Protein AF-A0A2D4KI03-F1 (afdb_monomer_lite)

Sequence (207 aa):
DSWLSSKLWCTSSMKRQLSQLTLLLRVLDPPLCDFLDSKESGSLCFCFRWILIWFKREFPFSEILQLWEVLWTKLPCPNFHLLVACGILDAERQTLMNSGFGFNEILKHINELTMKMSVEDILCRAEAIYRQLVSTPDLPRNVQELLGLSESKSPTSSTDTASSPQPLSPSQVQEMDLTDSVSPSQPDSSIEILPAEDASTSQSLSP

Structure (mmCIF, N/CA/C/O backbone):
data_AF-A0A2D4KI03-F1
#
_entry.id   AF-A0A2D4KI03-F1
#
loop_
_atom_site.group_PDB
_atom_site.id
_atom_site.type_symbol
_atom_site.label_atom_id
_atom_site.label_alt_id
_atom_site.label_comp_id
_atom_site.label_asym_id
_atom_site.label_entity_id
_atom_site.label_seq_id
_atom_site.pdbx_PDB_ins_code
_atom_site.Cartn_x
_atom_site.Cartn_y
_atom_site.Cartn_z
_atom_site.occupancy
_atom_site.B_iso_or_equiv
_atom_site.auth_seq_id
_atom_site.auth_comp_id
_atom_site.auth_asym_id
_atom_site.auth_atom_id
_atom_site.pdbx_PDB_model_num
ATOM 1 N N . ASP A 1 1 ? 28.229 5.958 21.936 1.00 56.94 1 ASP A N 1
ATOM 2 C CA . ASP A 1 1 ? 27.848 6.629 20.674 1.00 56.94 1 ASP A CA 1
ATOM 3 C C . ASP A 1 1 ? 26.342 6.704 20.471 1.00 56.94 1 ASP A C 1
ATOM 5 O O . ASP A 1 1 ? 25.726 5.788 19.933 1.00 56.94 1 ASP A O 1
ATOM 9 N N . SER A 1 2 ? 25.740 7.818 20.893 1.00 59.31 2 SER A N 1
ATOM 10 C CA . SER A 1 2 ? 24.311 8.114 20.696 1.00 59.31 2 SER A CA 1
ATOM 11 C C . SER A 1 2 ? 23.903 8.103 19.219 1.00 59.31 2 SER A C 1
ATOM 13 O O . SER A 1 2 ? 22.796 7.692 18.894 1.00 59.31 2 SER A O 1
ATOM 15 N N . TRP A 1 3 ? 24.813 8.469 18.312 1.00 52.91 3 TRP A N 1
ATOM 16 C CA . TRP A 1 3 ? 24.583 8.439 16.867 1.00 52.91 3 TRP A CA 1
ATOM 17 C C . TRP A 1 3 ? 24.432 7.019 16.311 1.00 52.91 3 TRP A C 1
ATOM 19 O O . TRP A 1 3 ? 23.541 6.767 15.499 1.00 52.91 3 TRP A O 1
ATOM 29 N N . LEU A 1 4 ? 25.250 6.072 16.787 1.00 57.25 4 LEU A N 1
ATOM 30 C CA . LEU A 1 4 ? 25.101 4.662 16.430 1.00 57.25 4 LEU A CA 1
ATOM 31 C C . LEU A 1 4 ? 23.796 4.109 17.000 1.00 57.25 4 LEU A C 1
ATOM 33 O O . LEU A 1 4 ? 23.068 3.482 16.245 1.00 57.25 4 LEU A O 1
ATOM 37 N N . SER A 1 5 ? 23.432 4.428 18.248 1.00 61.09 5 SER A N 1
ATOM 38 C CA . SER A 1 5 ? 22.123 4.049 18.810 1.00 61.09 5 SER A CA 1
ATOM 39 C C . SER A 1 5 ? 20.947 4.620 18.018 1.00 61.09 5 SER A C 1
ATOM 41 O O . SER A 1 5 ? 20.034 3.869 17.695 1.00 61.09 5 SER A O 1
ATOM 43 N N . SER A 1 6 ? 20.966 5.900 17.637 1.00 59.88 6 SER A N 1
ATOM 44 C CA . SER A 1 6 ? 19.889 6.520 16.849 1.00 59.88 6 SER A CA 1
ATOM 45 C C . SER A 1 6 ? 19.795 5.947 15.431 1.00 59.88 6 SER A C 1
ATOM 47 O O . SER A 1 6 ? 18.700 5.720 14.919 1.00 59.88 6 SER A O 1
ATOM 49 N N . LYS A 1 7 ? 20.931 5.640 14.793 1.00 51.97 7 LYS A N 1
ATOM 50 C CA . LYS A 1 7 ? 20.966 5.007 13.466 1.00 51.97 7 LYS A CA 1
ATOM 51 C C . LYS A 1 7 ? 20.526 3.540 13.523 1.00 51.97 7 LYS A C 1
ATOM 53 O O . LYS A 1 7 ? 19.766 3.095 12.660 1.00 51.97 7 LYS A O 1
ATOM 58 N N . LEU A 1 8 ? 20.932 2.806 14.560 1.00 58.81 8 LEU A N 1
ATOM 59 C CA . LEU A 1 8 ? 20.472 1.442 14.832 1.00 58.81 8 LEU A CA 1
ATOM 60 C C . LEU A 1 8 ? 18.972 1.428 15.159 1.00 58.81 8 LEU A C 1
ATOM 62 O O . LEU A 1 8 ? 18.270 0.538 14.688 1.00 58.81 8 LEU A O 1
ATOM 66 N N . TRP A 1 9 ? 18.476 2.446 15.870 1.00 53.22 9 TRP A N 1
ATOM 67 C CA . TRP A 1 9 ? 17.067 2.628 16.224 1.00 53.22 9 TRP A CA 1
ATOM 68 C C . TRP A 1 9 ? 16.178 2.953 15.018 1.00 53.22 9 TRP A C 1
ATOM 70 O O . TRP A 1 9 ? 15.109 2.367 14.859 1.00 53.22 9 TRP A O 1
ATOM 80 N N . CYS A 1 10 ? 16.607 3.838 14.113 1.00 58.69 10 CYS A N 1
ATOM 81 C CA . CYS A 1 10 ? 15.873 4.082 12.866 1.00 58.69 10 CYS A CA 1
ATOM 82 C C . CYS A 1 10 ? 15.843 2.828 11.982 1.00 58.69 10 CYS A C 1
ATOM 84 O O . CYS A 1 10 ? 14.809 2.490 11.403 1.00 58.69 10 CYS A O 1
ATOM 86 N N . THR A 1 11 ? 16.959 2.098 11.922 1.00 63.06 11 THR A N 1
ATOM 87 C CA . THR A 1 11 ? 17.049 0.858 11.143 1.00 63.06 11 THR A CA 1
ATOM 88 C C . THR A 1 11 ? 16.183 -0.248 11.753 1.00 63.06 11 THR A C 1
ATOM 90 O O . THR A 1 11 ? 15.518 -0.975 11.017 1.00 63.06 11 THR A O 1
ATOM 93 N N . SER A 1 12 ? 16.137 -0.370 13.083 1.00 70.81 12 SER A N 1
ATOM 94 C CA . SER A 1 12 ? 15.276 -1.337 13.773 1.00 70.81 12 SER A CA 1
ATOM 95 C C . SER A 1 12 ? 13.796 -0.972 13.650 1.00 70.81 12 SER A C 1
ATOM 97 O O . SER A 1 12 ? 12.973 -1.852 13.408 1.00 70.81 12 SER A O 1
ATOM 99 N N . SER A 1 13 ? 13.464 0.319 13.713 1.00 80.06 13 SER A N 1
ATOM 100 C CA . SER A 1 13 ? 12.097 0.819 13.541 1.00 80.06 13 SER A CA 1
ATOM 101 C C . SER A 1 13 ? 11.568 0.558 12.131 1.00 80.06 13 SER A C 1
ATOM 103 O O . SER A 1 13 ? 10.438 0.103 11.974 1.00 80.06 13 SER A O 1
ATOM 105 N N . MET A 1 14 ? 12.385 0.781 11.098 1.00 88.56 14 MET A N 1
ATOM 106 C CA . MET A 1 14 ? 11.981 0.514 9.716 1.00 88.56 14 MET A CA 1
ATOM 107 C C . MET A 1 14 ? 11.849 -0.984 9.431 1.00 88.56 14 MET A C 1
ATOM 109 O O . MET A 1 14 ? 10.856 -1.419 8.851 1.00 88.56 14 MET A O 1
ATOM 113 N N . LYS A 1 15 ? 12.808 -1.791 9.903 1.00 88.81 15 LYS A N 1
ATOM 114 C CA . LYS A 1 15 ? 12.713 -3.256 9.824 1.00 88.81 15 LYS A CA 1
ATOM 115 C C . LYS A 1 15 ? 11.440 -3.766 10.493 1.00 88.81 15 LYS A C 1
ATOM 117 O O . LYS A 1 15 ? 10.760 -4.602 9.915 1.00 88.81 15 LYS A O 1
ATOM 122 N N . ARG A 1 16 ? 11.077 -3.216 11.658 1.00 92.94 16 ARG A N 1
ATOM 123 C CA . ARG A 1 16 ? 9.829 -3.555 12.350 1.00 92.94 16 ARG A CA 1
ATOM 124 C C . ARG A 1 16 ? 8.599 -3.262 11.493 1.00 92.94 16 ARG A C 1
ATOM 126 O O . ARG A 1 16 ? 7.724 -4.116 11.422 1.00 92.94 16 ARG A O 1
ATOM 133 N N . GLN A 1 17 ? 8.539 -2.110 10.826 1.00 95.25 17 GLN A N 1
ATOM 134 C CA . GLN A 1 17 ? 7.410 -1.785 9.948 1.00 95.25 17 GLN A CA 1
ATOM 135 C C . GLN A 1 17 ? 7.316 -2.717 8.736 1.00 95.25 17 GLN A C 1
ATOM 137 O O . GLN A 1 17 ? 6.220 -3.145 8.391 1.00 95.25 17 GLN A O 1
ATOM 142 N N . LEU A 1 18 ? 8.447 -3.102 8.136 1.00 95.94 18 LEU A N 1
ATOM 143 C CA . LEU A 1 18 ? 8.453 -4.107 7.069 1.00 95.94 18 LEU A CA 1
ATOM 144 C C . LEU A 1 18 ? 8.009 -5.482 7.581 1.00 95.94 18 LEU A C 1
ATOM 146 O O . LEU A 1 18 ? 7.196 -6.130 6.937 1.00 95.94 18 LEU A O 1
ATOM 150 N N . SER A 1 19 ? 8.442 -5.897 8.775 1.00 95.56 19 SER A N 1
ATOM 151 C CA . SER A 1 19 ? 7.948 -7.134 9.395 1.00 95.56 19 SER A CA 1
ATOM 152 C C . SER A 1 19 ? 6.441 -7.088 9.677 1.00 95.56 19 SER A C 1
ATOM 154 O O . SER A 1 19 ? 5.757 -8.091 9.497 1.00 95.56 19 SER A O 1
ATOM 156 N N . GLN A 1 20 ? 5.908 -5.934 10.091 1.00 96.69 20 GLN A N 1
ATOM 157 C CA . GLN A 1 20 ? 4.466 -5.729 10.271 1.00 96.69 20 GLN A CA 1
ATOM 158 C C . GLN A 1 20 ? 3.714 -5.776 8.934 1.00 96.69 20 GLN A C 1
ATOM 160 O O . GLN A 1 20 ? 2.629 -6.350 8.873 1.00 96.69 20 GLN A O 1
ATOM 165 N N . LEU A 1 21 ? 4.298 -5.236 7.861 1.00 97.62 21 LEU A N 1
ATOM 166 C CA . LEU A 1 21 ? 3.752 -5.343 6.509 1.00 97.62 21 LEU A CA 1
ATOM 167 C C . LEU A 1 21 ? 3.729 -6.800 6.023 1.00 97.62 21 LEU A C 1
ATOM 169 O O . LEU A 1 21 ? 2.698 -7.257 5.540 1.00 97.62 21 LEU A O 1
ATOM 173 N N . THR A 1 22 ? 4.818 -7.555 6.209 1.00 96.94 22 THR A N 1
ATOM 174 C CA . THR A 1 22 ? 4.867 -8.991 5.886 1.00 96.94 22 THR A CA 1
ATOM 175 C C . THR A 1 22 ? 3.825 -9.775 6.684 1.00 96.94 22 THR A C 1
ATOM 177 O O . THR A 1 22 ? 3.157 -10.646 6.134 1.00 96.94 22 THR A O 1
ATOM 180 N N . LEU A 1 23 ? 3.646 -9.457 7.971 1.00 96.56 23 LEU A N 1
ATOM 181 C CA . LEU A 1 23 ? 2.618 -10.072 8.811 1.00 96.56 23 LEU A CA 1
ATOM 182 C C . LEU A 1 23 ? 1.206 -9.805 8.270 1.00 96.56 23 LEU A C 1
ATOM 184 O O . LEU A 1 23 ? 0.413 -10.739 8.173 1.00 96.56 23 LEU A O 1
ATOM 188 N N . LEU A 1 24 ? 0.896 -8.555 7.913 1.00 97.25 24 LEU A N 1
ATOM 189 C CA . LEU A 1 24 ? -0.386 -8.202 7.300 1.00 97.25 24 LEU A CA 1
ATOM 190 C C . LEU A 1 24 ? -0.596 -8.966 5.994 1.00 97.25 24 LEU A C 1
ATOM 192 O O . LEU A 1 24 ? -1.641 -9.584 5.815 1.00 97.25 24 LEU A O 1
ATOM 196 N N . LEU A 1 25 ? 0.406 -8.976 5.113 1.00 97.25 25 LEU A N 1
ATOM 197 C CA . LEU A 1 25 ? 0.323 -9.652 3.823 1.00 97.25 25 LEU A CA 1
ATOM 198 C C . LEU A 1 25 ? 0.090 -11.158 3.977 1.00 97.25 25 LEU A C 1
ATOM 200 O O . LEU A 1 25 ? -0.732 -11.715 3.260 1.00 97.25 25 LEU A O 1
ATOM 204 N N . ARG A 1 26 ? 0.745 -11.807 4.949 1.00 96.69 26 ARG A N 1
ATOM 205 C CA . ARG A 1 26 ? 0.546 -13.237 5.235 1.00 96.69 26 ARG A CA 1
ATOM 206 C C . ARG A 1 26 ? -0.896 -13.559 5.617 1.00 96.69 26 ARG A C 1
ATOM 208 O O . ARG A 1 26 ? -1.374 -14.632 5.277 1.00 96.69 26 ARG A O 1
ATOM 215 N N . VAL A 1 27 ? -1.569 -12.665 6.343 1.00 95.75 27 VAL A N 1
ATOM 216 C CA . VAL A 1 27 ? -2.975 -12.851 6.736 1.00 95.75 27 VAL A CA 1
ATOM 217 C C . VAL A 1 27 ? -3.926 -12.514 5.587 1.00 95.75 27 VAL A C 1
ATOM 219 O O . VAL A 1 27 ? -4.947 -13.176 5.431 1.00 95.75 27 VAL A O 1
ATOM 222 N N . LEU A 1 28 ? -3.595 -11.504 4.784 1.00 95.75 28 LEU A N 1
ATOM 223 C CA . LEU A 1 28 ? -4.438 -11.024 3.689 1.00 95.75 28 LEU A CA 1
ATOM 224 C C . LEU A 1 28 ? -4.406 -11.927 2.456 1.00 95.75 28 LEU A C 1
ATOM 226 O O . LEU A 1 28 ? -5.454 -12.248 1.903 1.00 95.75 28 LEU A O 1
ATOM 230 N N . ASP A 1 29 ? -3.210 -12.320 2.027 1.00 96.44 29 ASP A N 1
ATOM 231 C CA . ASP A 1 29 ? -2.980 -13.111 0.822 1.00 96.44 29 ASP A CA 1
ATOM 232 C C . ASP A 1 29 ? -1.778 -14.052 1.036 1.00 96.44 29 ASP A C 1
ATOM 234 O O . ASP A 1 29 ? -0.654 -13.756 0.607 1.00 96.44 29 ASP A O 1
ATOM 238 N N . PRO A 1 30 ? -1.991 -15.193 1.725 1.00 96.62 30 PRO A N 1
ATOM 239 C CA . PRO A 1 30 ? -0.943 -16.189 1.920 1.00 96.62 30 PRO A CA 1
ATOM 240 C C . PRO A 1 30 ? -0.282 -16.639 0.601 1.00 96.62 30 PRO A C 1
ATOM 242 O O . PRO A 1 30 ? 0.947 -16.654 0.562 1.00 96.62 30 PRO A O 1
ATOM 245 N N . PRO A 1 31 ? -1.023 -16.915 -0.499 1.00 97.44 31 PRO A N 1
ATOM 246 C CA . PRO A 1 31 ? -0.418 -17.267 -1.787 1.00 97.44 31 PRO A CA 1
ATOM 247 C C . PRO A 1 31 ? 0.563 -16.229 -2.343 1.00 97.44 31 PRO A C 1
ATOM 249 O O . PRO A 1 31 ? 1.634 -16.600 -2.827 1.00 97.44 31 PRO A O 1
ATOM 252 N N . LEU A 1 32 ? 0.226 -14.935 -2.286 1.00 96.94 32 LEU A N 1
ATOM 253 C CA . LEU A 1 32 ? 1.151 -13.878 -2.703 1.00 96.94 32 LEU A CA 1
ATOM 254 C C . LEU A 1 32 ? 2.381 -13.841 -1.788 1.00 96.94 32 LEU A C 1
ATOM 256 O O . LEU A 1 32 ? 3.506 -13.715 -2.272 1.00 96.94 32 LEU A O 1
ATOM 260 N N . CYS A 1 33 ? 2.187 -13.979 -0.476 1.00 96.88 33 CYS A N 1
ATOM 261 C CA . CYS A 1 33 ? 3.294 -13.977 0.473 1.00 96.88 33 CYS A CA 1
ATOM 262 C C . CYS A 1 33 ? 4.257 -15.156 0.240 1.00 96.88 33 CYS A C 1
ATOM 264 O O . CYS A 1 33 ? 5.470 -14.950 0.195 1.00 96.88 33 CYS A O 1
ATOM 266 N N . ASP A 1 34 ? 3.730 -16.362 0.026 1.00 96.88 34 ASP A N 1
ATOM 267 C CA . ASP A 1 34 ? 4.515 -17.568 -0.262 1.00 96.88 34 ASP A CA 1
ATOM 268 C C . ASP A 1 34 ? 5.261 -17.444 -1.600 1.00 96.88 34 ASP A C 1
ATOM 270 O O . ASP A 1 34 ? 6.427 -17.835 -1.717 1.00 96.88 34 ASP A O 1
ATOM 274 N N . PHE A 1 35 ? 4.625 -16.842 -2.612 1.00 96.81 35 PHE A N 1
ATOM 275 C CA . PHE A 1 35 ? 5.290 -16.530 -3.873 1.00 96.81 35 PHE A CA 1
ATOM 276 C C . PHE A 1 35 ? 6.481 -15.592 -3.648 1.00 96.81 35 PHE A C 1
ATOM 278 O O . PHE A 1 35 ? 7.584 -15.890 -4.104 1.00 96.81 35 PHE A O 1
ATOM 285 N N . LEU A 1 36 ? 6.300 -14.495 -2.909 1.00 96.31 36 LEU A N 1
ATOM 286 C CA . LEU A 1 36 ? 7.381 -13.548 -2.627 1.00 96.31 36 LEU A CA 1
ATOM 287 C C . LEU A 1 36 ? 8.516 -14.194 -1.821 1.00 96.31 36 LEU A C 1
ATOM 289 O O . LEU A 1 36 ? 9.682 -13.935 -2.121 1.00 96.31 36 LEU A O 1
ATOM 293 N N . ASP A 1 37 ? 8.211 -15.072 -0.863 1.00 96.19 37 ASP A N 1
ATOM 294 C CA . ASP A 1 37 ? 9.223 -15.863 -0.151 1.00 96.19 37 ASP A CA 1
ATOM 295 C C . ASP A 1 37 ? 10.045 -16.723 -1.123 1.00 96.19 37 ASP A C 1
ATOM 297 O O . ASP A 1 37 ? 11.276 -16.709 -1.072 1.00 96.19 37 ASP A O 1
ATOM 301 N N . SER A 1 38 ? 9.383 -17.405 -2.067 1.00 95.75 38 SER A N 1
ATOM 302 C CA . SER A 1 38 ? 10.046 -18.251 -3.073 1.00 95.75 38 SER A CA 1
ATOM 303 C C . SER A 1 38 ? 10.960 -17.477 -4.033 1.00 95.75 38 SER A C 1
ATOM 305 O O . SER A 1 38 ? 11.840 -18.065 -4.662 1.00 95.75 38 SER A O 1
ATOM 307 N N . LYS A 1 39 ? 10.760 -16.159 -4.152 1.00 95.00 39 LYS A N 1
ATOM 308 C CA . LYS A 1 39 ? 11.547 -15.247 -4.996 1.00 95.00 39 LYS A CA 1
ATOM 309 C C . LYS A 1 39 ? 12.537 -14.402 -4.194 1.00 95.00 39 LYS A C 1
ATOM 311 O O . LYS A 1 39 ? 12.914 -13.323 -4.651 1.00 95.00 39 LYS A O 1
ATOM 316 N N . GLU A 1 40 ? 12.898 -14.833 -2.981 1.00 92.94 40 GLU A N 1
ATOM 317 C CA . GLU A 1 40 ? 13.811 -14.117 -2.067 1.00 92.94 40 GLU A CA 1
ATOM 318 C C . GLU A 1 40 ? 13.349 -12.678 -1.750 1.00 92.94 40 GLU A C 1
ATOM 320 O O . GLU A 1 40 ? 14.117 -11.801 -1.357 1.00 92.94 40 GLU A O 1
ATOM 325 N N . SER A 1 41 ? 12.048 -12.433 -1.907 1.00 94.31 41 SER A N 1
ATOM 326 C CA . SER A 1 41 ? 11.397 -11.125 -1.828 1.00 94.31 41 SER A CA 1
ATOM 327 C C . SER A 1 41 ? 10.476 -11.001 -0.603 1.00 94.31 41 SER A C 1
ATOM 329 O O . SER A 1 41 ? 9.876 -9.950 -0.388 1.00 94.31 41 SER A O 1
ATOM 331 N N . GLY A 1 42 ? 10.406 -12.031 0.249 1.00 91.81 42 GLY A N 1
ATOM 332 C CA . GLY A 1 42 ? 9.533 -12.105 1.432 1.00 91.81 42 GLY A CA 1
ATOM 333 C C . GLY A 1 42 ? 9.790 -11.062 2.528 1.00 91.81 42 GLY A C 1
ATOM 334 O O . GLY A 1 42 ? 8.904 -10.727 3.314 1.00 91.81 42 GLY A O 1
ATOM 335 N N . SER A 1 43 ? 10.994 -10.478 2.553 1.00 91.94 43 SER A N 1
ATOM 336 C CA . SER A 1 43 ? 11.327 -9.353 3.443 1.00 91.94 43 SER A CA 1
ATOM 337 C C . SER A 1 43 ? 10.648 -8.036 3.051 1.00 91.94 43 SER A C 1
ATOM 339 O O . SER A 1 43 ? 10.690 -7.079 3.824 1.00 91.94 43 SER A O 1
ATOM 341 N N . LEU A 1 44 ? 10.063 -7.970 1.847 1.00 95.00 44 LEU A N 1
ATOM 342 C CA . LEU A 1 44 ? 9.421 -6.784 1.279 1.00 95.00 44 LEU A CA 1
ATOM 343 C C . LEU A 1 44 ? 10.336 -5.548 1.253 1.00 95.00 44 LEU A C 1
ATOM 345 O O . LEU A 1 44 ? 9.868 -4.412 1.304 1.00 95.00 44 LEU A O 1
ATOM 349 N N . CYS A 1 45 ? 11.655 -5.737 1.140 1.00 94.00 45 CYS A N 1
ATOM 350 C CA . CYS A 1 45 ? 12.618 -4.632 1.085 1.00 94.00 45 CYS A CA 1
ATOM 351 C C . CYS A 1 45 ? 12.354 -3.651 -0.072 1.00 94.00 45 CYS A C 1
ATOM 353 O O . CYS A 1 45 ? 12.709 -2.479 0.035 1.00 94.00 45 CYS A O 1
ATOM 355 N N . PHE A 1 46 ? 11.689 -4.079 -1.148 1.00 94.44 46 PHE A N 1
ATOM 356 C CA . PHE A 1 46 ? 11.259 -3.189 -2.231 1.00 94.44 46 PHE A CA 1
ATOM 357 C C . PHE A 1 46 ? 10.189 -2.166 -1.786 1.00 94.44 46 PHE A C 1
ATOM 359 O O . PHE A 1 46 ? 10.108 -1.086 -2.364 1.00 94.44 46 PHE A O 1
ATOM 366 N N . CYS A 1 47 ? 9.450 -2.431 -0.701 1.00 96.50 47 CYS A N 1
ATOM 367 C CA . CYS A 1 47 ? 8.514 -1.488 -0.075 1.00 96.50 47 CYS A CA 1
ATOM 368 C C . CYS A 1 47 ? 9.202 -0.487 0.870 1.00 96.50 47 CYS A C 1
ATOM 370 O O . CYS A 1 47 ? 8.553 0.426 1.379 1.00 96.50 47 CYS A O 1
ATOM 372 N N . PHE A 1 48 ? 10.508 -0.620 1.133 1.00 95.12 48 PHE A N 1
ATOM 373 C CA . PHE A 1 48 ? 11.229 0.240 2.081 1.00 95.12 48 PHE A CA 1
ATOM 374 C C . PHE A 1 48 ? 11.050 1.731 1.772 1.00 95.12 48 PHE A C 1
ATOM 376 O O . PHE A 1 48 ? 10.805 2.529 2.677 1.00 95.12 48 PHE A O 1
ATOM 383 N N . ARG A 1 49 ? 11.128 2.107 0.487 1.00 95.50 49 ARG A N 1
ATOM 384 C CA . ARG A 1 49 ? 10.961 3.499 0.048 1.00 95.50 49 ARG A CA 1
ATOM 385 C C . ARG A 1 49 ? 9.582 4.035 0.421 1.00 95.50 49 ARG A C 1
ATOM 387 O O . ARG A 1 49 ? 9.485 5.164 0.886 1.00 95.50 49 ARG A O 1
ATOM 394 N N . TRP A 1 50 ? 8.535 3.234 0.262 1.00 97.38 50 TRP A N 1
ATOM 395 C CA . TRP A 1 50 ? 7.165 3.641 0.561 1.00 97.38 50 TRP A CA 1
ATOM 396 C C . TRP A 1 50 ? 7.004 4.056 2.018 1.00 97.38 50 TRP A C 1
ATOM 398 O O . TRP A 1 50 ? 6.483 5.131 2.302 1.00 97.38 50 TRP A O 1
ATOM 408 N N . ILE A 1 51 ? 7.532 3.245 2.932 1.00 95.50 51 ILE A N 1
ATOM 409 C CA . ILE A 1 51 ? 7.408 3.486 4.369 1.00 95.50 51 ILE A CA 1
ATOM 410 C C . ILE A 1 51 ? 8.367 4.588 4.836 1.00 95.50 51 ILE A C 1
ATOM 412 O O . ILE A 1 51 ? 7.992 5.423 5.657 1.00 95.50 51 ILE A O 1
ATOM 416 N N . LEU A 1 52 ? 9.588 4.643 4.292 1.00 94.56 52 LEU A N 1
ATOM 417 C CA . LEU A 1 52 ? 10.602 5.620 4.703 1.00 94.56 52 LEU A CA 1
ATOM 418 C C . LEU A 1 52 ? 10.174 7.067 4.453 1.00 94.56 52 LEU A C 1
ATOM 420 O O . LEU A 1 52 ? 10.386 7.924 5.304 1.00 94.56 52 LEU A O 1
ATOM 424 N N . ILE A 1 53 ? 9.597 7.336 3.286 1.00 95.81 53 ILE A N 1
ATOM 425 C CA . ILE A 1 53 ? 9.227 8.692 2.859 1.00 95.81 53 ILE A CA 1
ATOM 426 C C . ILE A 1 53 ? 7.719 8.841 2.655 1.00 95.81 53 ILE A C 1
ATOM 428 O O . ILE A 1 53 ? 7.291 9.715 1.904 1.00 95.81 53 ILE A O 1
ATOM 432 N N . TRP A 1 54 ? 6.921 7.976 3.288 1.00 95.75 54 TRP A N 1
ATOM 433 C CA . TRP A 1 54 ? 5.457 8.054 3.301 1.00 95.75 54 TRP A CA 1
ATOM 434 C C . TRP A 1 54 ? 4.868 8.239 1.898 1.00 95.75 54 TRP A C 1
ATOM 436 O O . TRP A 1 54 ? 4.115 9.175 1.640 1.00 95.75 54 TRP A O 1
ATOM 446 N N . PHE A 1 55 ? 5.279 7.370 0.973 1.00 98.00 55 PHE A N 1
ATOM 447 C CA . PHE A 1 55 ? 4.832 7.334 -0.424 1.00 98.00 55 PHE A CA 1
ATOM 448 C C . PHE A 1 55 ? 5.124 8.597 -1.254 1.00 98.00 55 PHE A C 1
ATOM 450 O O . PHE A 1 55 ? 4.678 8.696 -2.394 1.00 98.00 55 PHE A O 1
ATOM 457 N N . LYS A 1 56 ? 5.931 9.550 -0.759 1.00 96.50 56 LYS A N 1
ATOM 458 C CA . LYS A 1 56 ? 6.176 10.845 -1.428 1.00 96.50 56 LYS A CA 1
ATOM 459 C C . LYS A 1 56 ? 6.696 10.748 -2.863 1.00 96.50 56 LYS A C 1
ATOM 461 O O . LYS A 1 56 ? 6.541 11.690 -3.642 1.00 96.50 56 LYS A O 1
ATOM 466 N N . ARG A 1 57 ? 7.374 9.648 -3.195 1.00 97.06 57 ARG A N 1
ATOM 467 C CA . ARG A 1 57 ? 7.907 9.379 -4.536 1.00 97.06 57 ARG A CA 1
ATOM 468 C C . ARG A 1 57 ? 6.942 8.606 -5.425 1.00 97.06 57 ARG A C 1
ATOM 470 O O . ARG A 1 57 ? 7.257 8.503 -6.596 1.00 97.06 57 ARG A O 1
ATOM 477 N N . GLU A 1 58 ? 5.825 8.101 -4.911 1.00 97.25 58 GLU A N 1
ATOM 478 C CA . GLU A 1 58 ? 4.920 7.214 -5.652 1.00 97.25 58 GLU A CA 1
ATOM 479 C C . GLU A 1 58 ? 3.755 7.944 -6.320 1.00 97.25 58 GLU A C 1
ATOM 481 O O . GLU A 1 58 ? 3.249 7.460 -7.328 1.00 97.25 58 GLU A O 1
ATOM 486 N N . PHE A 1 59 ? 3.371 9.115 -5.805 1.00 97.56 59 PHE A N 1
ATOM 487 C CA . PHE A 1 59 ? 2.199 9.861 -6.263 1.00 97.56 59 PHE A CA 1
ATOM 488 C C . PHE A 1 59 ? 2.546 11.289 -6.713 1.00 97.56 59 PHE A C 1
ATOM 490 O O . PHE A 1 59 ? 3.489 11.891 -6.175 1.00 97.56 59 PHE A O 1
ATOM 497 N N . PRO A 1 60 ? 1.784 11.858 -7.672 1.00 96.94 60 PRO A N 1
ATOM 498 C CA . PRO A 1 60 ? 1.888 13.266 -8.048 1.00 96.94 60 PRO A CA 1
ATOM 499 C C . PR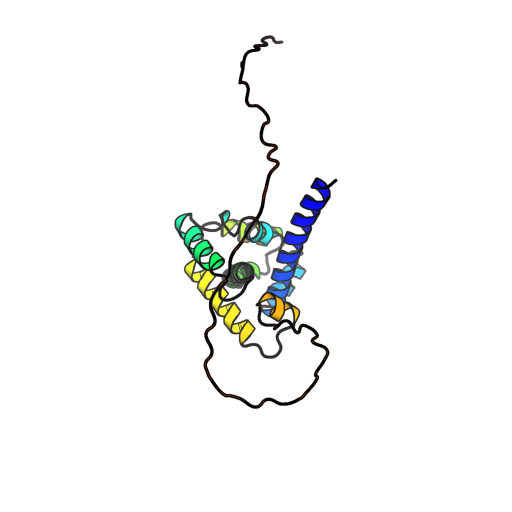O A 1 60 ? 1.711 14.200 -6.848 1.00 96.94 60 PRO A C 1
ATOM 501 O O . PRO A 1 60 ? 1.139 13.827 -5.827 1.00 96.94 60 PRO A O 1
ATOM 504 N N . PHE A 1 61 ? 2.183 15.443 -6.964 1.00 95.94 61 PHE A N 1
ATOM 505 C CA . PHE A 1 61 ? 2.186 16.375 -5.832 1.00 95.94 61 PHE A CA 1
ATOM 506 C C . PHE A 1 61 ? 0.786 16.679 -5.270 1.00 95.94 61 PHE A C 1
ATOM 508 O O . PHE A 1 61 ? 0.636 16.750 -4.059 1.00 95.94 61 PHE A O 1
ATOM 515 N N . SER A 1 62 ? -0.236 16.829 -6.113 1.00 96.00 62 SER A N 1
ATOM 516 C CA . SER A 1 62 ? -1.617 17.047 -5.651 1.00 96.00 62 SER A CA 1
ATOM 517 C C . SER A 1 62 ? -2.194 15.826 -4.931 1.00 96.00 62 SER A C 1
ATOM 519 O O . SER A 1 62 ? -2.867 15.952 -3.915 1.00 96.00 62 SER A O 1
ATOM 521 N N . GLU A 1 63 ? -1.899 14.639 -5.448 1.00 97.62 63 GLU A N 1
ATOM 522 C CA . GLU A 1 63 ? -2.404 13.358 -4.955 1.00 97.62 63 GLU A CA 1
ATOM 523 C C . GLU A 1 63 ? -1.759 12.972 -3.618 1.00 97.62 63 GLU A C 1
ATOM 525 O O . GLU A 1 63 ? -2.437 12.551 -2.683 1.00 97.62 63 GLU A O 1
ATOM 530 N N . ILE A 1 64 ? -0.444 13.174 -3.476 1.00 98.06 64 ILE A N 1
ATOM 531 C CA . ILE A 1 64 ? 0.249 12.838 -2.228 1.00 98.06 64 ILE A CA 1
ATOM 532 C C . ILE A 1 64 ? -0.237 13.678 -1.041 1.00 98.06 64 ILE A C 1
ATOM 534 O O . ILE A 1 64 ? -0.253 13.178 0.081 1.00 98.06 64 ILE A O 1
ATOM 538 N N . LEU A 1 65 ? -0.647 14.931 -1.271 1.00 97.81 65 LEU A N 1
ATOM 539 C CA . LEU A 1 65 ? -1.210 15.773 -0.213 1.00 97.81 65 LEU A CA 1
ATOM 540 C C . LEU A 1 65 ? -2.523 15.184 0.314 1.00 97.81 65 LEU A C 1
ATOM 542 O O . LEU A 1 65 ? -2.662 15.049 1.525 1.00 97.81 65 LEU A O 1
ATOM 546 N N . GLN A 1 66 ? -3.410 14.732 -0.578 1.00 98.00 66 GLN A N 1
ATOM 547 C CA . GLN A 1 66 ? -4.656 14.055 -0.195 1.00 98.00 66 GLN A CA 1
ATOM 548 C C . GLN A 1 66 ? -4.381 12.770 0.598 1.00 98.00 66 GLN A C 1
ATOM 550 O O . GLN A 1 66 ? -4.990 12.528 1.639 1.00 98.00 66 GLN A O 1
ATOM 555 N N . LEU A 1 67 ? -3.409 11.959 0.158 1.00 98.31 67 LEU A N 1
ATOM 556 C CA . LEU A 1 67 ? -3.008 10.763 0.903 1.00 98.31 67 LEU A CA 1
ATOM 557 C C . LEU A 1 67 ? -2.543 11.121 2.323 1.00 98.31 67 LEU A C 1
ATOM 559 O O . LEU A 1 67 ? -2.909 10.451 3.289 1.00 98.31 67 LEU A O 1
ATOM 563 N N . TRP A 1 68 ? -1.732 12.168 2.468 1.00 98.44 68 TRP A N 1
ATOM 564 C CA . TRP A 1 68 ? -1.236 12.605 3.772 1.00 98.44 68 TRP A CA 1
ATOM 565 C C . TRP A 1 68 ? -2.331 13.154 4.678 1.00 98.44 68 TRP A C 1
ATOM 567 O O . TRP A 1 68 ? -2.331 12.817 5.861 1.00 98.44 68 TRP A O 1
ATOM 577 N N . GLU A 1 69 ? -3.283 13.916 4.141 1.00 98.06 69 GLU A N 1
ATOM 578 C CA . GLU A 1 69 ? -4.458 14.378 4.886 1.00 98.06 69 GLU A CA 1
ATOM 579 C C . GLU A 1 69 ? -5.202 13.196 5.515 1.00 98.06 69 GLU A C 1
ATOM 581 O O . GLU A 1 69 ? -5.450 13.200 6.722 1.00 98.06 69 GLU A O 1
ATOM 586 N N . VAL A 1 70 ? -5.451 12.135 4.739 1.00 97.88 70 VAL A N 1
ATOM 587 C CA . VAL A 1 70 ? -6.089 10.910 5.241 1.00 97.88 70 VAL A CA 1
ATOM 588 C C . VAL A 1 70 ? -5.217 10.216 6.289 1.00 97.88 70 VAL A C 1
ATOM 590 O O . VAL A 1 70 ? -5.698 9.911 7.380 1.00 97.88 70 VAL A O 1
ATOM 593 N N . LEU A 1 71 ? -3.925 10.004 6.020 1.00 97.62 71 LEU A N 1
ATOM 594 C CA . LEU A 1 71 ? -3.015 9.332 6.960 1.00 97.62 71 LEU A CA 1
ATOM 595 C C . LEU A 1 71 ? -2.868 10.079 8.297 1.00 97.62 71 LEU A C 1
ATOM 597 O O . LEU A 1 71 ? -2.643 9.454 9.342 1.00 97.62 71 LEU A O 1
ATOM 601 N N . TRP A 1 72 ? -2.989 11.407 8.296 1.00 97.19 72 TRP A N 1
ATOM 602 C CA . TRP A 1 72 ? -2.918 12.221 9.508 1.00 97.19 72 TRP A CA 1
ATOM 603 C C . TRP A 1 72 ? -4.175 12.156 10.368 1.00 97.19 72 TRP A C 1
ATOM 605 O O . TRP A 1 72 ? -4.064 12.377 11.573 1.00 97.19 72 TRP A O 1
ATOM 615 N N . THR A 1 73 ? -5.325 11.754 9.818 1.00 97.38 73 THR A N 1
ATOM 616 C CA . THR A 1 73 ? -6.537 11.510 10.624 1.00 97.38 73 THR A CA 1
ATOM 617 C C . THR A 1 73 ? -6.377 10.359 11.617 1.00 97.38 73 THR A C 1
ATOM 619 O O . THR A 1 73 ? -7.129 10.283 12.584 1.00 97.38 73 THR A O 1
ATOM 622 N N . LYS A 1 74 ? -5.405 9.459 11.388 1.00 94.50 74 LYS A N 1
ATOM 623 C CA . LYS A 1 74 ? -5.222 8.203 12.142 1.00 94.50 74 LYS A CA 1
ATOM 624 C C . LYS A 1 74 ? -6.426 7.258 12.074 1.00 94.50 74 LYS A C 1
ATOM 626 O O . LYS A 1 74 ? -6.554 6.366 12.911 1.00 94.50 74 LYS A O 1
ATOM 631 N N . LEU A 1 75 ? -7.270 7.426 11.059 1.00 95.50 75 LEU A N 1
ATOM 632 C CA . LEU A 1 75 ? -8.386 6.545 10.752 1.00 95.50 75 LEU A CA 1
ATOM 633 C C . LEU A 1 75 ? -8.073 5.682 9.517 1.00 95.50 75 LEU A C 1
ATOM 635 O O . LEU A 1 75 ? -7.272 6.084 8.672 1.00 95.50 75 LEU A O 1
ATOM 639 N N . PRO A 1 76 ? -8.692 4.496 9.400 1.00 96.25 76 PRO A N 1
ATOM 640 C CA . PRO A 1 76 ? -9.482 3.818 10.429 1.00 96.25 76 PRO A CA 1
ATOM 641 C C . PRO A 1 76 ? -8.621 3.132 11.511 1.00 96.25 76 PRO A C 1
ATOM 643 O O . PRO A 1 76 ? -9.164 2.633 12.492 1.00 96.25 76 PRO A O 1
ATOM 646 N N . CYS A 1 77 ? -7.291 3.096 11.359 1.00 96.19 77 CYS A N 1
ATOM 647 C CA . CYS A 1 77 ? -6.383 2.500 12.341 1.00 96.19 77 CYS A CA 1
ATOM 648 C C . CYS A 1 77 ? -5.051 3.266 12.477 1.00 96.19 77 CYS A C 1
ATOM 650 O O . CYS A 1 77 ? -4.651 3.993 11.563 1.00 96.19 77 CYS A O 1
ATOM 652 N N . PRO A 1 78 ? -4.293 3.065 13.577 1.00 94.69 78 PRO A N 1
ATOM 653 C CA . PRO A 1 78 ? -3.059 3.816 13.835 1.00 94.69 78 PRO A CA 1
ATOM 654 C C . PRO A 1 78 ? -1.956 3.607 12.788 1.00 94.69 78 PRO A C 1
ATOM 656 O O . PRO A 1 78 ? -1.137 4.501 12.569 1.00 94.69 78 PRO A O 1
ATOM 659 N N . ASN A 1 79 ? -1.932 2.428 12.157 1.00 95.88 79 ASN A N 1
ATOM 660 C CA . ASN A 1 79 ? -0.922 2.020 11.180 1.00 95.88 79 ASN A CA 1
ATOM 661 C C . ASN A 1 79 ? -1.496 1.934 9.757 1.00 95.88 79 ASN A C 1
ATOM 663 O O . ASN A 1 79 ? -1.120 1.050 8.986 1.00 95.88 79 ASN A O 1
ATOM 667 N N . PHE A 1 80 ? -2.419 2.837 9.410 1.00 97.94 80 PHE A N 1
ATOM 668 C CA . PHE A 1 80 ? -3.123 2.802 8.126 1.00 97.94 80 PHE A CA 1
ATOM 669 C C . PHE A 1 80 ? -2.189 2.876 6.908 1.00 97.94 80 PHE A C 1
ATOM 671 O O . PHE A 1 80 ? -2.462 2.262 5.882 1.00 97.94 80 PHE A O 1
ATOM 678 N N . HIS A 1 81 ? -1.023 3.513 7.031 1.00 97.88 81 HIS A N 1
ATOM 679 C CA . HIS A 1 81 ? 0.005 3.531 5.984 1.00 97.88 81 HIS A CA 1
ATOM 680 C C . HIS A 1 81 ? 0.508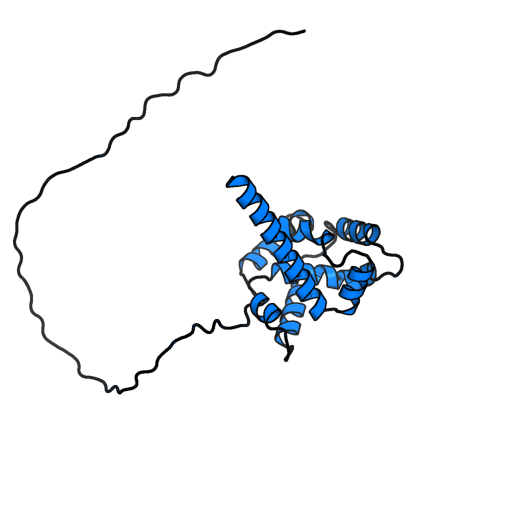 2.130 5.596 1.00 97.88 81 HIS A C 1
ATOM 682 O O . HIS A 1 81 ? 0.894 1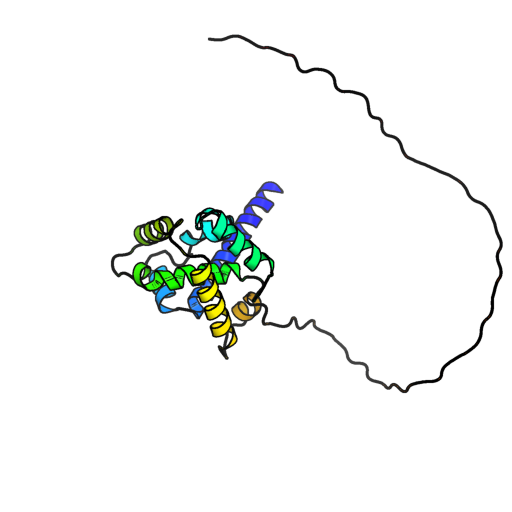.922 4.449 1.00 97.88 81 HIS A O 1
ATOM 688 N N . LEU A 1 82 ? 0.478 1.149 6.505 1.00 98.12 82 LEU A N 1
ATOM 689 C CA . LEU A 1 82 ? 0.793 -0.241 6.158 1.00 98.12 82 LEU A CA 1
ATOM 690 C C . LEU A 1 82 ? -0.323 -0.875 5.320 1.00 98.12 82 LEU A C 1
ATOM 692 O O . LEU A 1 82 ? -0.031 -1.633 4.401 1.00 98.12 82 LEU A O 1
ATOM 696 N N . LEU A 1 83 ? -1.586 -0.525 5.583 1.00 98.38 83 LEU A N 1
ATOM 697 C CA . LEU A 1 83 ? -2.715 -0.969 4.760 1.00 98.38 83 LEU A CA 1
ATOM 698 C C . LEU A 1 83 ? -2.722 -0.300 3.385 1.00 98.38 83 LEU A C 1
ATOM 700 O O . LEU A 1 83 ? -3.084 -0.950 2.413 1.00 98.38 83 LEU A O 1
ATOM 704 N N . VAL A 1 84 ? -2.244 0.943 3.276 1.00 98.50 84 VAL A N 1
ATOM 705 C CA . VAL A 1 84 ? -1.974 1.594 1.982 1.00 98.50 84 VAL A CA 1
ATOM 706 C C . VAL A 1 84 ? -0.939 0.797 1.186 1.00 98.50 84 VAL A C 1
ATOM 708 O O . VAL A 1 84 ? -1.164 0.507 0.014 1.00 98.50 84 VAL A O 1
ATOM 711 N N . ALA A 1 85 ? 0.158 0.364 1.818 1.00 98.44 85 ALA A N 1
ATOM 712 C CA . ALA A 1 85 ? 1.136 -0.502 1.157 1.00 98.44 85 ALA A CA 1
ATOM 713 C C . ALA A 1 85 ? 0.523 -1.852 0.735 1.00 98.44 85 ALA A C 1
ATOM 715 O O . ALA A 1 85 ? 0.755 -2.289 -0.390 1.00 98.44 85 ALA A O 1
ATOM 716 N N . CYS A 1 86 ? -0.303 -2.482 1.581 1.00 98.38 86 CYS A N 1
ATOM 717 C CA . CYS A 1 86 ? -1.059 -3.677 1.191 1.00 98.38 86 CYS A CA 1
ATOM 718 C C . CYS A 1 86 ? -2.005 -3.408 0.012 1.00 98.38 86 CYS A C 1
ATOM 720 O O . CYS A 1 86 ? -2.089 -4.242 -0.879 1.00 98.38 86 CYS A O 1
ATOM 722 N N . GLY A 1 87 ? -2.675 -2.254 -0.030 1.00 98.38 87 GLY A N 1
ATOM 723 C CA . GLY A 1 87 ? -3.564 -1.863 -1.127 1.00 98.38 87 GLY A CA 1
ATOM 724 C C . GLY A 1 87 ? -2.838 -1.734 -2.468 1.00 98.38 87 GLY A C 1
ATOM 725 O O . GLY A 1 87 ? -3.380 -2.135 -3.495 1.00 98.38 87 GLY A O 1
ATOM 726 N N . ILE A 1 88 ? -1.590 -1.251 -2.462 1.00 98.31 88 ILE A N 1
ATOM 727 C CA . ILE A 1 88 ? -0.738 -1.229 -3.662 1.00 98.31 88 ILE A CA 1
ATOM 728 C C . ILE A 1 88 ? -0.356 -2.655 -4.084 1.00 98.31 88 ILE A C 1
ATOM 730 O O . ILE A 1 88 ? -0.447 -2.993 -5.263 1.00 98.31 88 ILE A O 1
ATOM 734 N N . LEU A 1 89 ? 0.048 -3.509 -3.136 1.00 98.12 89 LEU A N 1
ATOM 735 C CA . LEU A 1 89 ? 0.391 -4.906 -3.433 1.00 98.12 89 LEU A CA 1
ATOM 736 C C . LEU A 1 89 ? -0.810 -5.699 -3.961 1.00 98.12 89 LEU A C 1
ATOM 738 O O . LEU A 1 89 ? -0.646 -6.501 -4.875 1.00 98.12 89 LEU A O 1
ATOM 742 N N . ASP A 1 90 ? -2.003 -5.452 -3.422 1.00 97.81 90 ASP A N 1
ATOM 743 C CA . ASP A 1 90 ? -3.262 -6.042 -3.879 1.00 97.81 90 ASP A CA 1
ATOM 744 C C . ASP A 1 90 ? -3.605 -5.609 -5.313 1.00 97.81 90 ASP A C 1
ATOM 746 O O . ASP A 1 90 ? -3.922 -6.449 -6.157 1.00 97.81 90 ASP A O 1
ATOM 750 N N . ALA A 1 9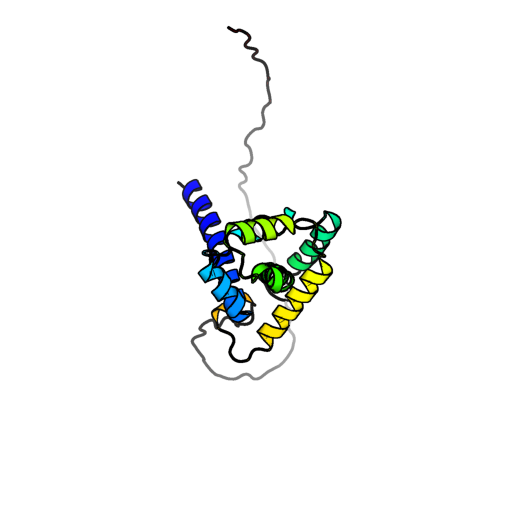1 ? -3.463 -4.316 -5.627 1.00 97.56 91 ALA A N 1
ATOM 751 C CA . ALA A 1 91 ? -3.693 -3.798 -6.976 1.00 97.56 91 ALA A CA 1
ATOM 752 C C . ALA A 1 91 ? -2.777 -4.462 -8.020 1.00 97.56 91 ALA A C 1
ATOM 754 O O . ALA A 1 91 ? -3.214 -4.777 -9.126 1.00 97.56 91 ALA A O 1
ATOM 755 N N . GLU A 1 92 ? -1.525 -4.729 -7.648 1.00 97.06 92 GLU A N 1
ATOM 756 C CA . GLU A 1 92 ? -0.489 -5.260 -8.542 1.00 97.06 92 GLU A CA 1
ATOM 757 C C . GLU A 1 92 ? -0.270 -6.769 -8.418 1.00 97.06 92 GLU A C 1
ATOM 759 O O . GLU A 1 92 ? 0.608 -7.339 -9.072 1.00 97.06 92 GLU A O 1
ATOM 764 N N . ARG A 1 93 ? -1.094 -7.439 -7.609 1.00 96.81 93 ARG A N 1
ATOM 765 C CA . ARG A 1 93 ? -0.990 -8.861 -7.281 1.00 96.81 93 ARG A CA 1
ATOM 766 C C . ARG A 1 93 ? -0.818 -9.741 -8.516 1.00 96.81 93 ARG A C 1
ATOM 768 O O . ARG A 1 93 ? 0.062 -10.597 -8.545 1.00 96.81 93 ARG A O 1
ATOM 775 N N . GLN A 1 94 ? -1.656 -9.544 -9.534 1.00 95.75 94 GLN A N 1
ATOM 776 C CA . GLN A 1 94 ? -1.646 -10.390 -10.734 1.00 95.75 94 GLN A CA 1
ATOM 777 C C . GLN A 1 94 ? -0.335 -10.258 -11.516 1.00 95.75 94 GLN A C 1
ATOM 779 O O . GLN A 1 94 ? 0.198 -11.256 -11.998 1.00 95.75 94 GLN A O 1
ATOM 784 N N . THR A 1 95 ? 0.207 -9.043 -11.605 1.00 95.25 95 THR A N 1
ATOM 785 C CA . THR A 1 95 ? 1.482 -8.786 -12.279 1.00 95.25 95 THR A CA 1
ATOM 786 C C . THR A 1 95 ? 2.646 -9.347 -11.469 1.00 95.25 95 THR A C 1
ATOM 788 O O . THR A 1 95 ? 3.519 -10.007 -12.029 1.00 95.25 95 THR A O 1
ATOM 791 N N . LEU A 1 96 ? 2.632 -9.142 -10.147 1.00 94.75 96 LEU A N 1
ATOM 792 C CA . LEU A 1 96 ? 3.663 -9.639 -9.236 1.00 94.75 96 LEU A CA 1
ATOM 793 C C . LEU A 1 96 ? 3.769 -11.166 -9.257 1.00 94.75 96 LEU A C 1
ATOM 795 O O . LEU A 1 96 ? 4.878 -11.687 -9.290 1.00 94.75 96 LEU A O 1
ATOM 799 N N . MET A 1 97 ? 2.637 -11.876 -9.281 1.00 94.56 97 MET A N 1
ATOM 800 C CA . MET A 1 97 ? 2.587 -13.345 -9.289 1.00 94.56 97 MET A CA 1
ATOM 801 C C . MET A 1 97 ? 2.837 -13.974 -10.666 1.00 94.56 97 MET A C 1
ATOM 803 O O . MET A 1 97 ? 2.636 -15.178 -10.845 1.00 94.56 97 MET A O 1
ATOM 807 N N . ASN A 1 98 ? 3.278 -13.198 -11.657 1.00 92.38 98 ASN A N 1
ATOM 808 C CA . ASN A 1 98 ? 3.671 -13.756 -12.941 1.00 92.38 98 ASN A CA 1
ATOM 809 C C . ASN A 1 98 ? 4.823 -14.759 -12.743 1.00 92.38 98 ASN A C 1
ATOM 811 O O . ASN A 1 98 ? 5.844 -14.448 -12.128 1.00 92.38 98 ASN A O 1
ATOM 815 N N . SER A 1 99 ? 4.688 -15.971 -13.289 1.00 78.62 99 SER A N 1
ATOM 816 C CA . SER A 1 99 ? 5.642 -17.069 -13.084 1.00 78.62 99 SER A CA 1
ATOM 817 C C . SER A 1 99 ? 7.084 -16.715 -13.470 1.00 78.62 99 SER A C 1
ATOM 819 O O . SER A 1 99 ? 8.024 -17.275 -12.901 1.00 78.62 99 SER A O 1
ATOM 821 N N . GLY A 1 100 ? 7.260 -15.776 -14.408 1.00 85.81 100 GLY A N 1
ATOM 822 C CA . GLY A 1 100 ? 8.567 -15.292 -14.859 1.00 85.81 100 GLY A CA 1
ATOM 823 C C . GLY A 1 100 ? 9.259 -14.291 -13.927 1.00 85.81 100 GLY A C 1
ATOM 824 O O . GLY A 1 100 ? 10.414 -13.963 -14.174 1.00 85.81 100 GLY A O 1
ATOM 825 N N . PHE A 1 101 ? 8.599 -13.793 -12.878 1.00 91.44 101 PHE A N 1
ATOM 826 C CA . PHE A 1 101 ? 9.195 -12.790 -11.995 1.00 91.44 101 PHE A CA 1
ATOM 827 C C . PHE A 1 101 ? 10.155 -13.432 -10.987 1.00 91.44 101 PHE A C 1
ATOM 829 O O . PHE A 1 101 ? 9.828 -14.426 -10.329 1.00 91.44 101 PHE A O 1
ATOM 836 N N . GLY A 1 102 ? 11.349 -12.857 -10.866 1.00 92.88 102 GLY A N 1
ATOM 837 C CA . GLY A 1 102 ? 12.256 -13.005 -9.735 1.00 92.88 102 GLY A CA 1
ATOM 838 C C . GLY A 1 102 ? 12.377 -11.689 -8.964 1.00 92.88 102 GLY A C 1
ATOM 839 O O . GLY A 1 102 ? 11.624 -10.739 -9.190 1.00 92.88 102 GLY A O 1
ATOM 840 N N . PHE A 1 103 ? 13.342 -11.619 -8.045 1.00 93.44 103 PHE A N 1
ATOM 841 C CA . PHE A 1 103 ? 13.573 -10.431 -7.216 1.00 93.44 103 PHE A CA 1
ATOM 842 C C . PHE A 1 103 ? 13.768 -9.145 -8.043 1.00 93.44 103 PHE A C 1
ATOM 844 O O . PHE A 1 103 ? 13.184 -8.107 -7.730 1.00 93.44 103 PHE A O 1
ATOM 851 N N . ASN A 1 104 ? 14.569 -9.205 -9.114 1.00 94.62 104 ASN A N 1
ATOM 852 C CA . ASN A 1 104 ? 14.873 -8.031 -9.936 1.00 94.62 104 ASN A CA 1
ATOM 853 C C . ASN A 1 104 ? 13.650 -7.542 -10.716 1.00 94.62 104 ASN A C 1
ATOM 855 O O . ASN A 1 104 ? 13.439 -6.336 -10.824 1.00 94.62 104 ASN A O 1
ATOM 859 N N . GLU A 1 105 ? 12.833 -8.456 -11.237 1.00 96.44 105 GLU A N 1
ATOM 860 C CA . GLU A 1 105 ? 11.612 -8.135 -11.975 1.00 96.44 105 GLU A CA 1
ATOM 861 C C . GLU A 1 105 ? 10.559 -7.527 -11.0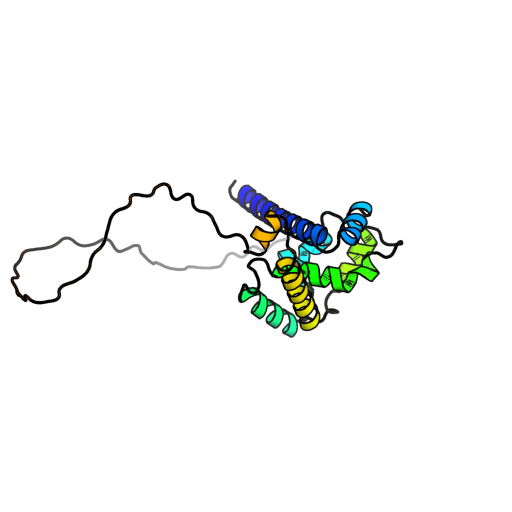49 1.00 96.44 105 GLU A C 1
ATOM 863 O O . GLU A 1 105 ? 9.968 -6.509 -11.400 1.00 96.44 105 GLU A O 1
ATOM 868 N N . ILE A 1 106 ? 10.392 -8.079 -9.841 1.00 96.19 106 ILE A N 1
ATOM 869 C CA . ILE A 1 106 ? 9.524 -7.508 -8.802 1.00 96.19 106 ILE A CA 1
ATOM 870 C C . ILE A 1 106 ? 9.980 -6.088 -8.463 1.00 96.19 106 ILE A C 1
ATOM 872 O O . ILE A 1 106 ? 9.186 -5.150 -8.504 1.00 96.19 106 ILE A O 1
ATOM 876 N N . LEU A 1 107 ? 11.271 -5.905 -8.169 1.00 95.88 107 LEU A N 1
ATOM 877 C CA . LEU A 1 107 ? 11.823 -4.596 -7.832 1.00 95.88 107 LEU A CA 1
ATOM 878 C C . LEU A 1 107 ? 11.657 -3.596 -8.984 1.00 95.88 107 LEU A C 1
ATOM 880 O O . LEU A 1 107 ? 11.323 -2.434 -8.751 1.00 95.88 107 LEU A O 1
ATOM 884 N N . LYS A 1 108 ? 11.889 -4.031 -10.225 1.00 95.75 108 LYS A N 1
ATOM 885 C CA . LYS A 1 108 ? 11.702 -3.205 -11.420 1.00 95.75 108 LYS A CA 1
ATOM 886 C C . LYS A 1 108 ? 10.239 -2.799 -11.575 1.00 95.75 108 LYS A C 1
ATOM 888 O O . LYS A 1 108 ? 9.977 -1.607 -11.692 1.00 95.75 108 LYS A O 1
ATOM 893 N N . HIS A 1 109 ? 9.314 -3.755 -11.499 1.00 96.75 109 HIS A N 1
ATOM 894 C CA . HIS A 1 109 ? 7.874 -3.513 -11.598 1.00 96.75 109 HIS A CA 1
ATOM 895 C C . HIS A 1 109 ? 7.418 -2.478 -10.572 1.00 96.75 109 HIS A C 1
ATOM 897 O O . HIS A 1 109 ? 6.886 -1.437 -10.938 1.00 96.75 109 HIS A O 1
ATOM 903 N N . ILE A 1 110 ? 7.743 -2.699 -9.296 1.00 96.62 110 ILE A N 1
ATOM 904 C CA . ILE A 1 110 ? 7.399 -1.786 -8.199 1.00 96.62 110 ILE A CA 1
ATOM 905 C C . ILE A 1 110 ? 7.946 -0.372 -8.435 1.00 96.62 110 ILE A C 1
ATOM 907 O O . ILE A 1 110 ? 7.248 0.613 -8.202 1.00 96.62 110 ILE A O 1
ATOM 911 N N . ASN A 1 111 ? 9.180 -0.247 -8.926 1.00 95.62 111 ASN A N 1
ATOM 912 C CA . ASN A 1 111 ? 9.753 1.057 -9.255 1.00 95.62 111 ASN A CA 1
ATOM 913 C C . ASN A 1 111 ? 9.072 1.724 -10.458 1.00 95.62 111 ASN A C 1
ATOM 915 O O . ASN A 1 111 ? 9.002 2.950 -10.512 1.00 95.62 111 ASN A O 1
ATOM 919 N N . GLU A 1 112 ? 8.574 0.946 -11.414 1.00 96.44 112 GLU A N 1
ATOM 920 C CA . GLU A 1 112 ? 7.864 1.447 -12.589 1.00 96.44 112 GLU A CA 1
ATOM 921 C C . GLU A 1 112 ? 6.435 1.914 -12.281 1.00 96.44 112 GLU A C 1
ATOM 923 O O . GLU A 1 112 ? 5.877 2.642 -13.103 1.00 96.44 112 GLU A O 1
ATOM 928 N N . LEU A 1 113 ? 5.858 1.561 -11.125 1.00 95.31 113 LEU A N 1
ATOM 929 C CA . LEU A 1 113 ? 4.544 2.049 -10.666 1.00 95.31 113 LEU A CA 1
ATOM 930 C C . LEU A 1 113 ? 4.550 3.519 -10.253 1.00 95.31 113 LEU A C 1
ATOM 932 O O . LEU A 1 113 ? 3.497 4.154 -10.182 1.00 95.31 113 LEU A O 1
ATOM 936 N N . THR A 1 114 ? 5.726 4.066 -9.955 1.00 96.00 114 THR A N 1
ATOM 937 C CA . THR A 1 114 ? 5.886 5.453 -9.535 1.00 96.00 114 THR A CA 1
ATOM 938 C C . THR A 1 114 ? 5.166 6.408 -10.495 1.00 96.00 114 THR A C 1
ATOM 940 O O . THR A 1 114 ? 5.421 6.407 -11.698 1.00 96.00 114 THR A O 1
ATOM 943 N N . MET A 1 115 ? 4.295 7.258 -9.944 1.00 95.38 115 MET A N 1
ATOM 944 C CA . MET A 1 115 ? 3.452 8.230 -10.655 1.00 95.38 115 MET A CA 1
ATOM 945 C C . MET A 1 115 ? 2.378 7.628 -11.577 1.00 95.38 115 MET A C 1
ATOM 947 O O . MET A 1 115 ? 1.816 8.359 -12.389 1.00 95.38 115 MET A O 1
ATOM 951 N N . LYS A 1 116 ? 2.077 6.327 -11.473 1.00 95.38 116 LYS A N 1
ATOM 952 C CA . LYS A 1 116 ? 1.062 5.647 -12.304 1.00 95.38 116 LYS A CA 1
ATOM 953 C C . LYS A 1 116 ? -0.169 5.170 -11.531 1.00 95.38 116 LYS A C 1
ATOM 955 O O . LYS A 1 116 ? -1.096 4.651 -12.141 1.00 95.38 116 LYS A O 1
ATOM 960 N N . MET A 1 117 ? -0.174 5.326 -10.210 1.00 94.94 117 MET A N 1
ATOM 961 C CA . MET A 1 117 ? -1.252 4.873 -9.328 1.00 94.94 117 MET A CA 1
ATOM 962 C C . MET A 1 117 ? -2.194 6.030 -8.970 1.00 94.94 117 MET A C 1
ATOM 964 O O . MET A 1 117 ? -1.740 7.159 -8.781 1.00 94.94 117 MET A O 1
ATOM 968 N N . SER A 1 118 ? -3.486 5.733 -8.834 1.00 96.88 118 SER A N 1
ATOM 969 C CA . SER A 1 118 ? -4.512 6.649 -8.314 1.00 96.88 118 SER A CA 1
ATOM 970 C C . SER A 1 118 ? -4.550 6.584 -6.785 1.00 96.88 118 SER A C 1
ATOM 972 O O . SER A 1 118 ? -4.610 5.485 -6.230 1.00 96.88 118 SER A O 1
ATOM 974 N N . VAL A 1 119 ? -4.507 7.724 -6.082 1.00 97.81 119 VAL A N 1
ATOM 975 C CA . VAL A 1 119 ? -4.593 7.716 -4.608 1.00 97.81 119 VAL A CA 1
ATOM 976 C C . VAL A 1 119 ? -5.965 7.251 -4.142 1.00 97.81 119 VAL A C 1
ATOM 978 O O . VAL A 1 119 ? -6.035 6.482 -3.186 1.00 97.81 119 VAL A O 1
ATOM 981 N N . GLU A 1 120 ? -7.032 7.655 -4.830 1.00 97.69 120 GLU A N 1
ATOM 982 C CA . GLU A 1 120 ? -8.403 7.259 -4.497 1.00 97.69 120 GLU A CA 1
ATOM 983 C C . GLU A 1 120 ? -8.567 5.733 -4.540 1.00 97.69 120 GLU A C 1
ATOM 985 O O . GLU A 1 120 ? -8.989 5.131 -3.553 1.00 97.69 120 GLU A O 1
ATOM 990 N N . ASP A 1 121 ? -8.113 5.087 -5.619 1.00 98.00 121 ASP A N 1
ATOM 991 C CA . ASP A 1 121 ? -8.205 3.629 -5.763 1.00 98.00 121 ASP A CA 1
ATOM 992 C C . ASP A 1 121 ? -7.423 2.897 -4.664 1.00 98.00 121 ASP A C 1
ATOM 994 O O . ASP A 1 121 ? -7.898 1.910 -4.091 1.00 98.00 121 ASP A O 1
ATOM 998 N N . ILE A 1 122 ? -6.216 3.380 -4.350 1.00 98.44 122 ILE A N 1
ATOM 999 C CA . ILE A 1 122 ? -5.368 2.785 -3.313 1.00 98.44 122 ILE A CA 1
ATOM 1000 C C . ILE A 1 122 ? -5.986 2.967 -1.922 1.00 98.44 122 ILE A C 1
ATOM 1002 O O . ILE A 1 122 ? -5.969 2.026 -1.124 1.00 98.44 122 ILE A O 1
ATOM 1006 N N . LEU A 1 123 ? -6.564 4.133 -1.628 1.00 98.44 123 LEU A N 1
ATOM 1007 C CA . LEU A 1 123 ? -7.266 4.387 -0.370 1.00 98.44 123 LEU A CA 1
ATOM 1008 C C . LEU A 1 123 ? -8.506 3.500 -0.229 1.00 98.44 123 LEU A C 1
ATOM 1010 O O . LEU A 1 123 ? -8.689 2.886 0.824 1.00 98.44 123 LEU A O 1
ATOM 1014 N N . CYS A 1 124 ? -9.309 3.362 -1.288 1.00 98.50 124 CYS A N 1
ATOM 1015 C CA . CYS A 1 124 ? -10.468 2.470 -1.300 1.00 98.50 124 CYS A CA 1
ATOM 1016 C C . CYS A 1 124 ? -10.068 1.015 -1.024 1.00 98.50 124 CYS A C 1
ATOM 1018 O O . CYS A 1 124 ? -10.697 0.348 -0.199 1.00 98.50 124 CYS A O 1
ATOM 1020 N N . ARG A 1 125 ? -8.994 0.520 -1.654 1.00 98.56 125 ARG A N 1
ATOM 1021 C CA . ARG A 1 125 ? -8.465 -0.830 -1.388 1.00 98.56 125 ARG A CA 1
ATOM 1022 C C . ARG A 1 125 ? -7.983 -0.981 0.048 1.00 98.56 125 ARG A C 1
ATOM 1024 O O . ARG A 1 125 ? -8.350 -1.947 0.710 1.00 98.56 125 ARG A O 1
ATOM 1031 N N . ALA A 1 126 ? -7.202 -0.027 0.551 1.00 98.56 126 ALA A N 1
ATOM 1032 C CA . ALA A 1 126 ? -6.690 -0.056 1.919 1.00 98.56 126 ALA A CA 1
ATOM 1033 C C . ALA A 1 126 ? -7.824 -0.083 2.960 1.00 98.56 126 ALA A C 1
ATOM 1035 O O . ALA A 1 126 ? -7.757 -0.818 3.948 1.00 98.56 126 ALA A O 1
ATOM 1036 N N . GLU A 1 127 ? -8.890 0.681 2.728 1.00 98.25 127 GLU A N 1
ATOM 1037 C CA . GLU A 1 127 ? -10.073 0.702 3.586 1.00 98.25 127 GLU A CA 1
ATOM 1038 C C . GLU A 1 127 ? -10.885 -0.602 3.490 1.00 98.25 127 GLU A C 1
ATOM 1040 O O . GLU A 1 127 ? -11.339 -1.132 4.507 1.00 98.25 127 GLU A O 1
ATOM 1045 N N . ALA A 1 128 ? -11.041 -1.167 2.290 1.00 98.31 128 ALA A N 1
ATOM 1046 C CA . ALA A 1 128 ? -11.687 -2.465 2.101 1.00 98.31 128 ALA A CA 1
ATOM 1047 C C . ALA A 1 128 ? -10.927 -3.585 2.830 1.00 98.31 128 ALA A C 1
ATOM 1049 O O . ALA A 1 128 ? -11.532 -4.367 3.565 1.00 98.31 128 ALA A O 1
ATOM 1050 N N . ILE A 1 129 ? -9.598 -3.595 2.705 1.00 98.19 129 ILE A N 1
ATOM 1051 C CA . ILE A 1 129 ? -8.693 -4.494 3.427 1.00 98.19 129 ILE A CA 1
ATOM 1052 C C . ILE A 1 129 ? -8.886 -4.350 4.942 1.00 98.19 129 ILE A C 1
ATOM 1054 O O . ILE A 1 129 ? -9.025 -5.354 5.641 1.00 98.19 129 ILE A O 1
ATOM 1058 N N . TYR A 1 130 ? -8.942 -3.119 5.464 1.00 98.06 130 TYR A N 1
ATOM 1059 C CA . TYR A 1 130 ? -9.2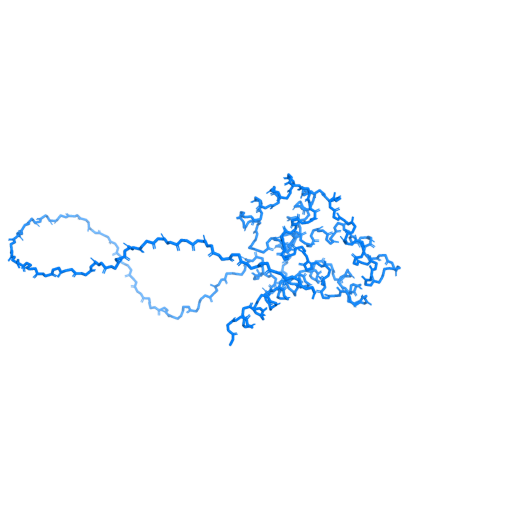17 -2.883 6.884 1.00 98.06 130 TYR A CA 1
ATOM 1060 C C . TYR A 1 130 ? -10.542 -3.525 7.318 1.00 98.06 130 TYR A C 1
ATOM 1062 O O . TYR A 1 130 ? -10.570 -4.294 8.280 1.00 98.06 130 TYR A O 1
ATOM 1070 N N . ARG A 1 131 ? -11.634 -3.254 6.591 1.00 97.50 131 ARG A N 1
ATOM 1071 C CA . ARG A 1 131 ? -12.965 -3.804 6.903 1.00 97.50 131 ARG A CA 1
ATOM 1072 C C . ARG A 1 131 ? -12.979 -5.331 6.867 1.00 97.50 131 ARG A C 1
ATOM 1074 O O . ARG A 1 131 ? -13.596 -5.954 7.732 1.00 97.50 131 ARG A O 1
ATOM 1081 N N . GLN A 1 132 ? -12.289 -5.932 5.899 1.00 96.88 132 GLN A N 1
ATOM 1082 C CA . GLN A 1 132 ? -12.151 -7.383 5.791 1.00 96.88 132 GLN A CA 1
ATOM 1083 C C . GLN A 1 132 ? -11.423 -7.970 7.008 1.00 96.88 132 GLN A C 1
ATOM 1085 O O . GLN A 1 132 ? -11.901 -8.940 7.598 1.00 96.88 132 GLN A O 1
ATOM 1090 N N . LEU A 1 133 ? -10.305 -7.366 7.424 1.00 95.88 133 LEU A N 1
ATOM 1091 C CA . LEU A 1 133 ? -9.551 -7.816 8.598 1.00 95.88 133 LEU A CA 1
ATOM 1092 C C . LEU A 1 133 ? -10.383 -7.719 9.880 1.00 95.88 133 LEU A C 1
ATOM 1094 O O . LEU A 1 133 ? -10.414 -8.670 10.653 1.00 95.88 133 LEU A O 1
ATOM 1098 N N . VAL A 1 134 ? -11.103 -6.611 10.082 1.00 95.12 134 VAL A N 1
ATOM 1099 C CA . VAL A 1 134 ? -11.987 -6.422 11.249 1.00 95.12 134 VAL A CA 1
ATOM 1100 C C . VAL A 1 134 ? -13.136 -7.434 11.267 1.00 95.12 134 VAL A C 1
ATOM 1102 O O . VAL A 1 134 ? -13.566 -7.859 12.334 1.00 95.12 134 VAL A O 1
ATOM 1105 N N . SER A 1 135 ? -13.618 -7.850 10.095 1.00 94.25 135 SER A N 1
ATOM 1106 C CA . SER A 1 135 ? -14.697 -8.839 9.972 1.00 94.25 135 SER A CA 1
ATOM 1107 C C . SER A 1 135 ? -14.220 -10.287 10.149 1.00 94.25 135 SER A C 1
ATOM 1109 O O . SER A 1 135 ? -15.040 -11.205 10.155 1.00 94.25 135 SER A O 1
ATOM 1111 N N . THR A 1 136 ? -12.909 -10.519 10.272 1.00 91.56 136 THR A N 1
ATOM 1112 C CA . THR A 1 136 ? -12.334 -11.862 10.413 1.00 91.56 136 THR A CA 1
ATOM 1113 C C . THR A 1 136 ? -12.382 -12.307 11.884 1.00 91.56 136 THR A C 1
ATOM 1115 O O . THR A 1 136 ? -11.754 -11.666 12.725 1.00 91.56 136 THR A O 1
ATOM 1118 N N . PRO A 1 137 ? -13.087 -13.406 12.226 1.00 84.12 137 PRO A N 1
ATOM 1119 C CA . PRO A 1 137 ? -13.364 -13.771 13.621 1.00 84.12 137 PRO A CA 1
ATOM 1120 C C . PRO A 1 137 ? -12.144 -14.285 14.400 1.00 84.12 137 PRO A C 1
ATOM 1122 O O . PRO A 1 137 ? -12.109 -14.145 15.618 1.00 84.12 137 PRO A O 1
ATOM 1125 N N . ASP A 1 138 ? -11.148 -14.860 13.719 1.00 89.06 138 ASP A N 1
ATOM 1126 C CA . ASP A 1 138 ? -9.939 -15.428 14.337 1.00 89.06 138 ASP A CA 1
ATOM 1127 C C . ASP A 1 138 ? -8.678 -14.693 13.861 1.00 89.06 138 ASP A C 1
ATOM 1129 O O . ASP A 1 138 ? -7.732 -15.266 13.318 1.00 89.06 138 ASP A O 1
ATOM 1133 N N . LEU A 1 139 ? -8.704 -13.363 13.975 1.00 92.81 139 LEU A N 1
ATOM 1134 C CA . LEU A 1 139 ? -7.572 -12.534 13.584 1.00 92.81 139 LEU A CA 1
ATOM 1135 C C . LEU A 1 139 ? -6.432 -12.676 14.611 1.00 92.81 139 LEU A C 1
ATOM 1137 O O . LEU A 1 139 ? -6.670 -12.467 15.803 1.00 92.81 139 LEU A O 1
ATOM 1141 N N . PRO A 1 140 ? -5.179 -12.948 14.203 1.00 93.75 140 PRO A N 1
ATOM 1142 C CA . PRO A 1 140 ? -4.058 -13.056 15.133 1.00 93.75 140 PRO A CA 1
ATOM 1143 C C . PRO A 1 140 ? -3.873 -11.802 16.004 1.00 93.75 140 PRO A C 1
ATOM 1145 O O . PRO A 1 140 ? -3.969 -10.671 15.521 1.00 93.75 140 PRO A O 1
ATOM 1148 N N . ARG A 1 141 ? -3.552 -11.985 17.293 1.00 93.12 141 ARG A N 1
ATOM 1149 C CA . ARG A 1 141 ? -3.445 -10.889 18.281 1.00 93.12 141 ARG A CA 1
ATOM 1150 C C . ARG A 1 141 ? -2.479 -9.777 17.865 1.00 93.12 141 ARG A C 1
ATOM 1152 O O . ARG A 1 141 ? -2.775 -8.603 18.037 1.00 93.12 141 ARG A O 1
ATOM 1159 N N . ASN A 1 142 ? -1.340 -10.137 17.287 1.00 93.19 142 ASN A N 1
ATOM 1160 C CA . ASN A 1 142 ? -0.361 -9.179 16.770 1.00 93.19 142 ASN A CA 1
ATOM 1161 C C . ASN A 1 142 ? -0.923 -8.306 15.632 1.00 93.19 142 ASN A C 1
ATOM 1163 O O . ASN A 1 142 ? -0.538 -7.144 15.514 1.00 93.19 142 ASN A O 1
ATOM 1167 N N . VAL A 1 143 ? -1.846 -8.830 14.818 1.00 95.25 143 VAL A N 1
ATOM 1168 C CA . VAL A 1 143 ? -2.560 -8.043 13.803 1.00 95.25 143 VAL A CA 1
ATOM 1169 C C . VAL A 1 143 ? -3.651 -7.191 14.448 1.00 95.25 143 VAL A C 1
ATOM 1171 O O . VAL A 1 143 ? -3.773 -6.021 14.101 1.00 95.25 143 VAL A O 1
ATOM 1174 N N . GLN A 1 144 ? -4.380 -7.709 15.442 1.00 95.00 144 GLN A N 1
ATOM 1175 C CA . GLN A 1 144 ? -5.340 -6.902 16.210 1.00 95.00 144 GLN A CA 1
ATOM 1176 C C . GLN A 1 144 ? -4.666 -5.687 16.867 1.00 95.00 144 GLN A C 1
ATOM 1178 O O . GLN A 1 144 ? -5.167 -4.570 16.763 1.00 95.00 144 GLN A O 1
ATOM 1183 N N . GLU A 1 145 ? -3.504 -5.878 17.496 1.00 93.81 145 GLU A N 1
ATOM 1184 C CA . GLU A 1 145 ? -2.698 -4.799 18.083 1.00 93.81 145 GLU A CA 1
ATOM 1185 C C . GLU A 1 145 ? -2.229 -3.796 17.018 1.00 93.81 145 GLU A C 1
ATOM 1187 O O . GLU A 1 145 ? -2.270 -2.587 17.241 1.00 93.81 145 GLU A O 1
ATOM 1192 N N . LEU A 1 146 ? -1.843 -4.276 15.831 1.00 93.88 146 LEU A N 1
ATOM 1193 C CA . LEU A 1 146 ? -1.435 -3.420 14.716 1.00 93.88 146 LEU A CA 1
ATOM 1194 C C . LEU A 1 146 ? -2.583 -2.546 14.190 1.00 93.88 146 LEU A C 1
ATOM 1196 O O . LEU A 1 146 ? -2.361 -1.385 13.835 1.00 93.88 146 LEU A O 1
ATOM 1200 N N . LEU A 1 147 ? -3.797 -3.097 14.159 1.00 94.75 147 LEU A N 1
ATOM 1201 C CA . LEU A 1 147 ? -5.018 -2.406 13.748 1.00 94.75 147 LEU A CA 1
ATOM 1202 C C . LEU A 1 147 ? -5.644 -1.563 14.870 1.00 94.75 147 LEU A C 1
ATOM 1204 O O . LEU A 1 147 ? -6.591 -0.827 14.607 1.00 94.75 147 LEU A O 1
ATOM 1208 N N . GLY A 1 148 ? -5.122 -1.638 16.098 1.00 92.94 148 GLY A N 1
ATOM 1209 C CA . GLY A 1 148 ? -5.671 -0.928 17.254 1.00 92.94 148 GLY A CA 1
ATOM 1210 C C . GLY A 1 148 ? -6.985 -1.514 17.784 1.00 92.94 148 GLY A C 1
ATOM 1211 O O . GLY A 1 148 ? -7.754 -0.791 18.405 1.00 92.94 148 GLY A O 1
ATOM 1212 N N . LEU A 1 149 ? -7.253 -2.801 17.536 1.00 89.31 149 LEU A N 1
ATOM 1213 C CA . LEU A 1 149 ? -8.475 -3.497 17.967 1.00 89.31 149 LEU A CA 1
ATOM 1214 C C . LEU A 1 149 ? -8.360 -4.113 19.370 1.00 89.31 149 LEU A C 1
ATOM 1216 O O . LEU A 1 149 ? -9.372 -4.437 19.983 1.00 89.31 149 LEU A O 1
ATOM 1220 N N . SER A 1 150 ? -7.141 -4.301 19.883 1.00 83.00 150 SER A N 1
ATOM 1221 C CA . SER A 1 150 ? -6.937 -4.867 21.219 1.00 83.00 150 SER A CA 1
ATOM 1222 C C . SER A 1 150 ? -6.999 -3.766 22.277 1.00 83.00 150 SER A C 1
ATOM 1224 O O . SER A 1 150 ? -6.121 -2.905 22.335 1.00 83.00 150 SER A O 1
ATOM 1226 N N . GLU A 1 151 ? -7.988 -3.831 23.168 1.00 64.69 151 GLU A N 1
ATOM 1227 C CA . GLU A 1 151 ? -7.997 -3.011 24.378 1.00 64.69 151 GLU A CA 1
ATOM 1228 C C . GLU A 1 151 ? -6.833 -3.416 25.295 1.00 64.69 151 GLU A C 1
ATOM 1230 O O . GLU A 1 151 ? -6.585 -4.596 25.570 1.00 64.69 151 GLU A O 1
ATOM 1235 N N . SER A 1 152 ? -6.097 -2.418 25.777 1.00 49.12 152 SER A N 1
ATOM 1236 C CA . SER A 1 152 ? -5.100 -2.581 26.829 1.00 49.12 152 SER A CA 1
ATOM 1237 C C . SER A 1 152 ? -5.798 -3.042 28.115 1.00 49.12 152 SER A C 1
ATOM 1239 O O . SER A 1 152 ? -6.320 -2.216 28.863 1.00 49.12 152 SER A O 1
ATOM 1241 N N . LYS A 1 153 ? -5.757 -4.341 28.435 1.00 44.88 153 LYS A N 1
ATOM 1242 C CA . LYS A 1 153 ? -5.926 -4.783 29.828 1.00 44.88 153 LYS A CA 1
ATOM 1243 C C . LYS A 1 153 ? -4.723 -4.290 30.634 1.00 44.88 153 LYS A C 1
ATOM 1245 O O . LYS A 1 153 ? -3.687 -4.951 30.671 1.00 44.88 153 LYS A O 1
ATOM 1250 N N . SER A 1 154 ? -4.862 -3.140 31.286 1.00 36.19 154 SER A N 1
ATOM 1251 C CA . SER A 1 154 ? -4.067 -2.846 32.474 1.00 36.19 154 SER A CA 1
ATOM 1252 C C . SER A 1 154 ? -4.461 -3.847 33.577 1.00 36.19 154 SER A C 1
ATOM 1254 O O . SER A 1 154 ? -5.644 -4.160 33.726 1.00 36.19 154 SER A O 1
ATOM 1256 N N . PRO A 1 155 ? -3.510 -4.403 34.346 1.00 46.22 155 PRO A N 1
ATOM 1257 C CA . PRO A 1 155 ? -3.843 -5.217 35.502 1.00 46.22 155 PRO A CA 1
ATOM 1258 C C . PRO A 1 155 ? -4.249 -4.290 36.655 1.00 46.22 155 PRO A C 1
ATOM 1260 O O . PRO A 1 155 ? -3.399 -3.750 37.356 1.00 46.22 155 PRO A O 1
ATOM 1263 N N . THR A 1 156 ? -5.550 -4.101 36.865 1.00 39.97 156 THR A N 1
ATOM 1264 C CA . THR A 1 156 ? -6.085 -3.619 38.142 1.00 39.97 156 THR A CA 1
ATOM 1265 C C . THR A 1 156 ? -6.330 -4.818 39.064 1.00 39.97 156 THR A C 1
ATOM 1267 O O . THR A 1 156 ? -7.372 -5.464 39.026 1.00 39.97 156 THR A O 1
ATOM 1270 N N . SER A 1 157 ? -5.354 -5.129 39.919 1.00 40.50 157 SER A N 1
ATOM 1271 C CA . SER A 1 157 ? -5.653 -5.614 41.274 1.00 40.50 157 SER A CA 1
ATOM 1272 C C . SER A 1 157 ? -5.947 -4.367 42.116 1.00 40.50 157 SER A C 1
ATOM 1274 O O . SER A 1 157 ? -5.167 -3.424 42.055 1.00 40.50 157 SER A O 1
ATOM 1276 N N . SER A 1 158 ? -7.005 -4.230 42.897 1.00 39.44 158 SER A N 1
ATOM 1277 C CA . SER A 1 158 ? -7.929 -5.202 43.459 1.00 39.44 158 SER A CA 1
ATOM 1278 C C . SER A 1 158 ? -9.196 -4.461 43.883 1.00 39.44 158 SER A C 1
ATOM 1280 O O . SER A 1 158 ? -9.144 -3.330 44.361 1.00 39.44 158 SER A O 1
ATOM 1282 N N . THR A 1 159 ? -10.318 -5.145 43.710 1.00 37.19 159 THR A N 1
ATOM 1283 C CA . THR A 1 159 ? -11.603 -4.928 44.363 1.00 37.19 159 THR A CA 1
ATOM 1284 C C . THR A 1 159 ? -11.436 -4.655 45.858 1.00 37.19 159 THR A C 1
ATOM 1286 O O . THR A 1 159 ? -10.894 -5.503 46.556 1.00 37.19 159 THR A O 1
ATOM 1289 N N . ASP A 1 160 ? -11.988 -3.547 46.348 1.00 40.22 160 ASP A N 1
ATOM 1290 C CA . ASP A 1 160 ? -12.681 -3.561 47.632 1.00 40.22 160 ASP A CA 1
ATOM 1291 C C . ASP A 1 160 ? -14.050 -2.904 47.462 1.00 40.22 160 ASP A C 1
ATOM 1293 O O . ASP A 1 160 ? -14.214 -1.791 46.962 1.00 40.22 160 ASP A O 1
ATOM 1297 N N . THR A 1 161 ? -15.045 -3.707 47.804 1.00 40.66 161 THR A N 1
ATOM 1298 C CA . THR A 1 161 ? -16.474 -3.450 47.702 1.00 40.66 161 THR A CA 1
ATOM 1299 C C . THR A 1 161 ? -16.921 -2.775 48.992 1.00 40.66 161 THR A C 1
ATOM 1301 O O . THR A 1 161 ? -16.703 -3.363 50.044 1.00 40.66 161 THR A O 1
ATOM 1304 N N . ALA A 1 162 ? -17.597 -1.623 48.928 1.00 37.38 162 ALA A N 1
ATOM 1305 C CA . ALA A 1 162 ? -18.801 -1.352 49.732 1.00 37.38 162 ALA A CA 1
ATOM 1306 C C . ALA A 1 162 ? -19.362 0.067 49.507 1.00 37.38 162 ALA A C 1
ATOM 1308 O O . ALA A 1 162 ? -18.789 1.063 49.930 1.00 37.38 162 ALA A O 1
ATOM 1309 N N . SER A 1 163 ? -20.556 0.084 48.912 1.00 36.16 163 SER A N 1
ATOM 1310 C CA . SER A 1 163 ? -21.734 0.860 49.330 1.00 36.16 163 SER A CA 1
ATOM 1311 C C . SER A 1 163 ? -21.695 2.396 49.318 1.00 36.16 163 SER A C 1
ATOM 1313 O O . SER A 1 163 ? -21.229 3.055 50.241 1.00 36.16 163 SER A O 1
ATOM 1315 N N . SER A 1 164 ? -22.382 2.954 48.318 1.00 41.91 164 SER A N 1
ATOM 1316 C CA . SER A 1 164 ? -23.047 4.264 48.389 1.00 41.91 164 SER A CA 1
ATOM 1317 C C . SER A 1 164 ? -24.316 4.172 49.266 1.00 41.91 164 SER A C 1
ATOM 1319 O O . SER A 1 164 ? -24.896 3.085 49.359 1.00 41.91 164 SER A O 1
ATOM 1321 N N . PRO A 1 165 ? -24.777 5.272 49.896 1.00 40.84 165 PRO A N 1
ATOM 1322 C CA . PRO A 1 165 ? -25.880 6.017 49.271 1.00 40.84 165 PRO A CA 1
ATOM 1323 C C . PRO A 1 165 ? -25.775 7.561 49.365 1.00 40.84 165 PRO A C 1
ATOM 1325 O O . PRO A 1 165 ? -25.154 8.121 50.264 1.00 40.84 165 PRO A O 1
ATOM 1328 N N . GLN A 1 166 ? -26.413 8.234 48.400 1.00 36.28 166 GLN A N 1
ATOM 1329 C CA . GLN A 1 166 ? -26.587 9.694 48.226 1.00 36.28 166 GLN A CA 1
ATOM 1330 C C . GLN A 1 166 ? -27.652 10.315 49.192 1.00 36.28 166 GLN A C 1
ATOM 1332 O O . GLN A 1 166 ? -28.240 9.568 49.971 1.00 36.28 166 GLN A O 1
ATOM 1337 N N . PRO A 1 167 ? -28.126 11.581 49.022 1.00 50.09 167 PRO A N 1
ATOM 1338 C CA . PRO A 1 167 ? -27.452 12.894 49.107 1.00 50.09 167 PRO A CA 1
ATOM 1339 C C . PRO A 1 167 ? -28.235 13.916 49.988 1.00 50.09 167 PRO A C 1
ATOM 1341 O O . PRO A 1 167 ? -29.455 13.835 50.089 1.00 50.09 167 PRO A O 1
ATOM 1344 N N . LEU A 1 168 ? -27.593 14.968 50.519 1.00 29.20 168 LEU A N 1
ATOM 1345 C CA . LEU A 1 168 ? -28.282 16.184 51.007 1.00 29.20 168 LEU A CA 1
ATOM 1346 C C . LEU A 1 168 ? -27.435 17.442 50.716 1.00 29.20 168 LEU A C 1
ATOM 1348 O O . LEU A 1 168 ? -26.262 17.508 51.070 1.00 29.20 168 LEU A O 1
ATOM 1352 N N . SER A 1 169 ? -28.038 18.430 50.052 1.00 36.16 169 SER A N 1
ATOM 1353 C CA . SER A 1 169 ? -27.538 19.810 49.870 1.00 36.16 169 SER A CA 1
ATOM 1354 C C . SER A 1 169 ? -28.125 20.739 50.962 1.00 36.16 169 SER A C 1
ATOM 1356 O O . SER A 1 169 ? -28.927 20.271 51.766 1.00 36.16 169 SER A O 1
ATOM 1358 N N . PRO A 1 170 ? -27.953 22.075 50.896 1.00 47.19 170 PRO A N 1
ATOM 1359 C CA . PRO A 1 170 ? -26.737 22.886 51.030 1.00 47.19 170 PRO A CA 1
ATOM 1360 C C . PRO A 1 170 ? -26.870 23.906 52.194 1.00 47.19 170 PRO A C 1
ATOM 1362 O O . PRO A 1 170 ? -27.965 24.101 52.715 1.00 47.19 170 PRO A O 1
ATOM 1365 N N . SER A 1 171 ? -25.777 24.615 52.521 1.00 28.80 171 SER A N 1
ATOM 1366 C CA . SER A 1 171 ? -25.678 25.939 53.194 1.00 28.80 171 SER A CA 1
ATOM 1367 C C . SER A 1 171 ? -24.737 25.917 54.398 1.00 28.80 171 SER A C 1
ATOM 1369 O O . SER A 1 171 ? -25.080 25.360 55.432 1.00 28.80 171 SER A O 1
ATOM 1371 N N . GLN A 1 172 ? -23.603 26.610 54.298 1.00 32.88 172 GLN A N 1
ATOM 1372 C CA . GLN A 1 172 ? -23.297 27.730 55.192 1.00 32.88 172 GLN A CA 1
ATOM 1373 C C . GLN A 1 172 ? -22.055 28.476 54.697 1.00 32.88 172 GLN A C 1
ATOM 1375 O O . GLN A 1 172 ? -20.993 27.911 54.460 1.00 32.88 172 GLN A O 1
ATOM 1380 N N . VAL A 1 173 ? -22.277 29.767 54.495 1.00 31.05 173 VAL A N 1
ATOM 1381 C CA . VAL A 1 173 ? -21.317 30.810 54.163 1.00 31.05 173 VAL A CA 1
ATOM 1382 C C . VAL A 1 173 ? -20.571 31.175 55.444 1.00 31.05 173 VAL A C 1
ATOM 1384 O O . VAL A 1 173 ? -21.225 31.356 56.471 1.00 31.05 173 VAL A O 1
ATOM 1387 N N . GLN A 1 174 ? -19.251 31.351 55.388 1.00 32.12 174 GLN A N 1
ATOM 1388 C CA . GLN A 1 174 ? -18.570 32.277 56.294 1.00 32.12 174 GLN A CA 1
ATOM 1389 C C . GLN A 1 174 ? -17.288 32.830 55.658 1.00 32.12 174 GLN A C 1
ATOM 1391 O O . GLN A 1 174 ? -16.425 32.088 55.192 1.00 32.12 174 GLN A O 1
ATOM 1396 N N . GLU A 1 175 ? -17.260 34.159 55.589 1.00 30.84 175 GLU A N 1
ATOM 1397 C CA . GLU A 1 175 ? -16.219 35.038 55.063 1.00 30.84 175 GLU A CA 1
ATOM 1398 C C . GLU A 1 175 ? -15.075 35.277 56.066 1.00 30.84 175 GLU A C 1
ATOM 1400 O O . GLU A 1 175 ? -15.299 35.237 57.272 1.00 30.84 175 GLU A O 1
ATOM 1405 N N . MET A 1 176 ? -13.913 35.638 55.494 1.00 32.34 176 MET A N 1
ATOM 1406 C CA . MET A 1 176 ? -12.852 36.544 55.986 1.00 32.34 176 MET A CA 1
ATOM 1407 C C . MET A 1 176 ? -12.082 36.198 57.279 1.00 32.34 176 MET A C 1
ATOM 1409 O O . MET A 1 176 ? -12.656 36.104 58.353 1.00 32.34 176 MET A O 1
ATOM 1413 N N . ASP A 1 177 ? -10.741 36.174 57.205 1.00 27.11 177 ASP A N 1
ATOM 1414 C CA . ASP A 1 177 ? -9.958 37.398 57.460 1.00 27.11 177 ASP A CA 1
ATOM 1415 C C . ASP A 1 177 ? -8.495 37.302 56.965 1.00 27.11 177 ASP A C 1
ATOM 1417 O O . ASP A 1 177 ? -7.919 36.220 56.840 1.00 27.11 177 ASP A O 1
ATOM 1421 N N . LEU A 1 178 ? -7.933 38.467 56.640 1.00 35.19 178 LEU A N 1
ATOM 1422 C CA . LEU A 1 178 ? -6.582 38.740 56.143 1.00 35.19 178 LEU A CA 1
ATOM 1423 C C . LEU A 1 178 ? -5.608 39.092 57.284 1.00 35.19 178 LEU A C 1
ATOM 1425 O O . LEU A 1 178 ? -6.020 39.494 58.367 1.00 35.19 178 LEU A O 1
ATOM 1429 N N . THR A 1 179 ? -4.314 39.055 56.937 1.00 32.72 179 THR A N 1
ATOM 1430 C CA . THR A 1 179 ? -3.140 39.815 57.446 1.00 32.72 179 THR A CA 1
ATOM 1431 C C . THR A 1 179 ? -2.026 38.903 57.960 1.00 32.72 179 THR A C 1
ATOM 1433 O O . THR A 1 179 ? -2.286 37.870 58.561 1.00 32.72 179 THR A O 1
ATOM 1436 N N . ASP A 1 180 ? -0.740 39.204 57.827 1.00 30.83 180 ASP A N 1
ATOM 1437 C CA . ASP A 1 180 ? 0.088 40.004 56.913 1.00 30.83 180 ASP A CA 1
ATOM 1438 C C . ASP A 1 180 ? 1.536 39.639 57.318 1.00 30.83 180 ASP A C 1
ATOM 1440 O O . ASP A 1 180 ? 1.759 39.314 58.489 1.00 30.83 180 ASP A O 1
ATOM 1444 N N . SER A 1 181 ? 2.500 39.711 56.395 1.00 32.88 181 SER A N 1
ATOM 1445 C CA . SER A 1 181 ? 3.884 40.187 56.623 1.00 32.88 181 SER A CA 1
ATOM 1446 C C . SER A 1 181 ? 4.965 39.494 55.776 1.00 32.88 181 SER A C 1
ATOM 1448 O O . SER A 1 181 ? 5.403 38.381 56.055 1.00 32.88 181 SER A O 1
ATOM 1450 N N . VAL A 1 182 ? 5.488 40.304 54.844 1.00 31.89 182 VAL A N 1
ATOM 1451 C CA . VAL A 1 182 ? 6.921 40.616 54.642 1.00 31.89 182 VAL A CA 1
ATOM 1452 C C . VAL A 1 182 ? 7.801 39.615 53.855 1.00 31.89 182 VAL A C 1
ATOM 1454 O O . VAL A 1 182 ? 8.324 38.630 54.362 1.00 31.89 182 VAL A O 1
ATOM 1457 N N . SER A 1 183 ? 8.023 39.981 52.581 1.00 35.22 183 SER A N 1
ATOM 1458 C CA . SER A 1 183 ? 9.171 39.662 51.689 1.00 35.22 183 SER A CA 1
ATOM 1459 C C . SER A 1 183 ? 10.459 40.411 52.148 1.00 35.22 183 SER A C 1
ATOM 1461 O O . SER A 1 183 ? 10.378 41.058 53.188 1.00 35.22 183 SER A O 1
ATOM 1463 N N . PRO A 1 184 ? 11.614 40.489 51.429 1.00 43.28 184 PRO A N 1
ATOM 1464 C CA . PRO A 1 184 ? 11.973 39.976 50.093 1.00 43.28 184 PRO A CA 1
ATOM 1465 C C . PRO A 1 184 ? 13.414 39.420 49.962 1.00 43.28 184 PRO A C 1
ATOM 1467 O O . PRO A 1 184 ? 14.249 39.614 50.836 1.00 43.28 184 PRO A O 1
ATOM 1470 N N . SER A 1 185 ? 13.739 38.805 48.817 1.00 31.56 185 SER A N 1
ATOM 1471 C CA . SER A 1 185 ? 15.071 38.854 48.171 1.00 31.56 185 SER A CA 1
ATOM 1472 C C . SER A 1 185 ? 14.965 38.310 46.738 1.00 31.56 185 SER A C 1
ATOM 1474 O O . SER A 1 185 ? 14.718 37.126 46.534 1.00 31.56 185 SER A O 1
ATOM 1476 N N . GLN A 1 186 ? 15.091 39.205 45.758 1.00 35.22 186 GLN A N 1
ATOM 1477 C CA . GLN A 1 186 ? 15.282 38.925 44.326 1.00 35.22 186 GLN A CA 1
ATOM 1478 C C . GLN A 1 186 ? 16.776 38.605 44.030 1.00 35.22 186 GLN A C 1
ATOM 1480 O O . GLN A 1 186 ? 17.558 38.527 44.974 1.00 35.22 186 GLN A O 1
ATOM 1485 N N . PRO A 1 187 ? 17.253 38.685 42.771 1.00 44.25 187 PRO A N 1
ATOM 1486 C CA . PRO A 1 187 ? 16.939 37.901 41.569 1.00 44.25 187 PRO A CA 1
ATOM 1487 C C . PRO A 1 187 ? 18.228 37.258 41.010 1.00 44.25 187 PRO A C 1
ATOM 1489 O O . PRO A 1 187 ? 19.325 37.627 41.415 1.00 44.25 187 PRO A O 1
ATOM 1492 N N . ASP A 1 188 ? 18.133 36.394 39.999 1.00 28.66 188 ASP A N 1
ATOM 1493 C CA . ASP A 1 188 ? 19.268 36.246 39.081 1.00 28.66 188 ASP A CA 1
ATOM 1494 C C . ASP A 1 188 ? 18.775 36.156 37.638 1.00 28.66 188 ASP A C 1
ATOM 1496 O O . ASP A 1 188 ? 18.074 35.230 37.232 1.00 28.66 188 ASP A O 1
ATOM 1500 N N . SER A 1 189 ? 19.070 37.214 36.895 1.00 35.12 189 SER A N 1
ATOM 1501 C CA . SER A 1 189 ? 18.808 37.356 35.472 1.00 35.12 189 SER A CA 1
ATOM 1502 C C . SER A 1 189 ? 19.867 38.305 34.942 1.00 35.12 189 SER A C 1
ATOM 1504 O O . SER A 1 189 ? 19.707 39.513 35.100 1.00 35.12 189 SER A O 1
ATOM 1506 N N . SER A 1 190 ? 20.937 37.768 34.350 1.00 35.81 190 SER A N 1
ATOM 1507 C CA . SER A 1 190 ? 21.719 38.375 33.258 1.00 35.81 190 SER A CA 1
ATOM 1508 C C . SER A 1 190 ? 22.902 37.482 32.863 1.00 35.81 190 SER A C 1
ATOM 1510 O O . SER A 1 190 ? 23.793 37.249 33.666 1.00 35.81 190 SER A O 1
ATOM 1512 N N . ILE A 1 191 ? 22.935 37.055 31.600 1.00 41.38 191 ILE A N 1
ATOM 1513 C CA . ILE A 1 191 ? 24.152 36.904 30.780 1.00 41.38 191 ILE A CA 1
ATOM 1514 C C . ILE A 1 191 ? 23.744 37.484 29.415 1.00 41.38 191 ILE A C 1
ATOM 1516 O O . ILE A 1 191 ? 22.782 37.021 28.806 1.00 41.38 191 ILE A O 1
ATOM 1520 N N . GLU A 1 192 ? 24.080 38.753 29.186 1.00 41.72 192 GLU A N 1
ATOM 1521 C CA . GLU A 1 192 ? 25.181 39.255 28.343 1.00 41.72 192 GLU A CA 1
ATOM 1522 C C . GLU A 1 192 ? 25.092 38.862 26.857 1.00 41.72 192 GLU A C 1
ATOM 1524 O O . GLU A 1 192 ? 25.417 37.753 26.443 1.00 41.72 192 GLU A O 1
ATOM 1529 N N . ILE A 1 193 ? 24.670 39.847 26.054 1.00 39.88 193 ILE A N 1
ATOM 1530 C CA . ILE A 1 193 ? 24.770 39.909 24.594 1.00 39.88 193 ILE A CA 1
ATOM 1531 C C . ILE A 1 193 ? 25.799 40.992 24.275 1.00 39.88 193 ILE A C 1
ATOM 1533 O O . ILE A 1 193 ? 25.566 42.143 24.635 1.00 39.88 193 ILE A O 1
ATOM 1537 N N . LEU A 1 194 ? 26.873 40.645 23.562 1.00 38.09 194 LEU A N 1
ATOM 1538 C CA . LEU A 1 194 ? 27.812 41.548 22.875 1.00 38.09 194 LEU A CA 1
ATOM 1539 C C . LEU A 1 194 ? 28.494 40.766 21.717 1.00 38.09 194 LEU A C 1
ATOM 1541 O O . LEU A 1 194 ? 28.384 39.540 21.685 1.00 38.09 194 LEU A O 1
ATOM 1545 N N . PRO A 1 195 ? 29.055 41.425 20.683 1.00 41.31 195 PRO A N 1
ATOM 1546 C CA . PRO A 1 195 ? 28.435 41.513 19.365 1.00 41.31 195 PRO A CA 1
ATOM 1547 C C . PRO A 1 195 ? 29.157 40.679 18.292 1.00 41.31 195 PRO A C 1
ATOM 1549 O O . PRO A 1 195 ? 30.213 40.095 18.513 1.00 41.31 195 PRO A O 1
ATOM 1552 N N . ALA A 1 196 ? 28.552 40.648 17.104 1.00 41.75 196 ALA A N 1
ATOM 1553 C CA . ALA A 1 196 ? 29.134 40.106 15.885 1.00 41.75 196 ALA A CA 1
ATOM 1554 C C . ALA A 1 196 ? 30.302 40.968 15.384 1.00 41.75 196 ALA A C 1
ATOM 1556 O O . ALA A 1 196 ? 30.114 42.169 15.207 1.00 41.75 196 ALA A O 1
ATOM 1557 N N . GLU A 1 197 ? 31.432 40.336 15.055 1.00 39.00 197 GLU A N 1
ATOM 1558 C CA . GLU A 1 197 ? 32.423 40.883 14.125 1.00 39.00 197 GLU A CA 1
ATOM 1559 C C . GLU A 1 197 ? 32.954 39.793 13.173 1.00 39.00 197 GLU A C 1
ATOM 1561 O O . GLU A 1 197 ? 33.432 38.733 13.574 1.00 39.00 197 GLU A O 1
ATOM 1566 N N . ASP A 1 198 ? 32.784 40.119 11.893 1.00 36.78 198 ASP A N 1
ATOM 1567 C CA . ASP A 1 198 ? 33.654 39.923 10.737 1.00 36.78 198 ASP A CA 1
ATOM 1568 C C . ASP A 1 198 ? 34.004 38.535 10.183 1.00 36.78 198 ASP A C 1
ATOM 1570 O O . ASP A 1 198 ? 34.946 37.834 10.552 1.00 36.78 198 ASP A O 1
ATOM 1574 N N . ALA A 1 199 ? 33.316 38.262 9.072 1.00 39.66 199 ALA A N 1
ATOM 1575 C CA . ALA A 1 199 ? 33.881 37.596 7.917 1.00 39.66 199 ALA A CA 1
ATOM 1576 C C . ALA A 1 199 ? 35.011 38.443 7.309 1.00 39.66 199 ALA A C 1
ATOM 1578 O O . ALA A 1 199 ? 34.762 39.551 6.842 1.00 39.66 199 ALA A O 1
ATOM 1579 N N . SER A 1 200 ? 36.223 37.886 7.245 1.00 37.84 200 SER A N 1
ATOM 1580 C CA . SER A 1 200 ? 37.201 38.061 6.159 1.00 37.84 200 SER A CA 1
ATOM 1581 C C . SER A 1 200 ? 38.476 37.288 6.489 1.00 37.84 200 SER A C 1
ATOM 1583 O O . SER A 1 200 ? 39.267 37.717 7.318 1.00 37.84 200 SER A O 1
ATOM 1585 N N . THR A 1 201 ? 38.743 36.182 5.796 1.00 39.25 201 THR A N 1
ATOM 1586 C CA . THR A 1 201 ? 40.119 35.852 5.394 1.00 39.25 201 THR A CA 1
ATOM 1587 C C . THR A 1 201 ? 40.081 35.077 4.088 1.00 39.25 201 THR A C 1
ATOM 1589 O O . THR A 1 201 ? 39.729 33.902 4.022 1.00 39.25 201 THR A O 1
ATOM 1592 N N . SER A 1 202 ? 40.453 35.795 3.040 1.00 43.53 202 SER A N 1
ATOM 1593 C CA . SER A 1 202 ? 40.923 35.289 1.765 1.00 43.53 202 SER A CA 1
ATOM 1594 C C . SER A 1 202 ? 42.139 34.383 1.968 1.00 43.53 202 SER A C 1
ATOM 1596 O O . SER A 1 202 ? 43.098 34.802 2.609 1.00 43.53 202 SER A O 1
ATOM 1598 N N . GLN A 1 203 ? 42.171 33.212 1.334 1.00 42.53 203 GLN A N 1
ATOM 1599 C CA . GLN A 1 203 ? 43.436 32.615 0.903 1.00 42.53 203 GLN A CA 1
ATOM 1600 C C . GLN A 1 203 ? 43.306 32.085 -0.524 1.00 42.53 203 GLN A C 1
ATOM 1602 O O . GLN A 1 203 ? 42.647 31.089 -0.807 1.00 42.53 203 GLN A O 1
ATOM 1607 N N . SER A 1 204 ? 43.955 32.820 -1.420 1.00 42.38 204 SER A N 1
ATOM 1608 C CA . SER A 1 204 ? 44.416 32.380 -2.727 1.00 42.38 204 SER A CA 1
ATOM 1609 C C . SER A 1 204 ? 45.721 31.592 -2.579 1.00 42.38 204 SER A C 1
ATOM 1611 O O . SER A 1 204 ? 46.597 32.058 -1.853 1.00 42.38 204 SER A O 1
ATOM 1613 N N . LEU A 1 205 ? 45.875 30.498 -3.329 1.00 40.34 205 LEU A N 1
ATOM 1614 C CA . LEU A 1 205 ? 46.956 30.230 -4.303 1.00 40.34 205 LEU A CA 1
ATOM 1615 C C . LEU A 1 205 ? 47.290 28.731 -4.426 1.00 40.34 205 LEU A C 1
ATOM 1617 O O . LEU A 1 205 ? 47.768 28.086 -3.501 1.00 40.34 205 LEU A O 1
ATOM 1621 N N . SER A 1 206 ? 47.023 28.263 -5.644 1.00 41.09 206 SER A N 1
ATOM 1622 C CA . SER A 1 206 ? 47.546 27.145 -6.446 1.00 41.09 206 SER A CA 1
ATOM 1623 C C . SER A 1 206 ? 49.086 26.990 -6.419 1.00 41.09 206 SER A C 1
ATOM 1625 O O . SER A 1 206 ? 49.753 27.880 -5.885 1.00 41.09 206 SER A O 1
ATOM 1627 N N . PRO A 1 207 ? 49.689 25.963 -7.065 1.00 63.38 207 PRO A N 1
ATOM 1628 C CA . PRO A 1 207 ? 49.142 25.020 -8.058 1.00 63.38 207 PRO A CA 1
ATOM 1629 C C . PRO A 1 207 ? 49.153 23.532 -7.695 1.00 63.38 207 PRO A C 1
ATOM 1631 O O . PRO A 1 207 ? 49.944 23.111 -6.827 1.00 63.38 207 PRO A O 1
#

Organism: NCBI:txid1970185

pLDDT: mean 77.72, std 25.89, range [27.11, 98.56]

Radius of gyration: 29.66 Å; chains: 1; bounding box: 77×60×72 Å

Foldseek 3Di:
DVVVVVVVVVVVVLLVLLVLLLVLCCVQPVPLLVLCVVQVNNSVVLCSVCVVVVCPQAADPVQSVVVVVVLVVCPPHVPLSSLLVVLVCVVCVVVSNDPPDHPVNNSVVSVVNRHVDGSVSSSVSSVVSLVVQVPDPDRDPSVCVRRVNDDDPDDDDDDDDDDDDDDDDDDDDDDDDDDDDDDDDDDDDDDDDDDDDDDDDDDDDDD

InterPro domains:
  IPR000195 Rab-GAP-TBC domain [PF00566] (12-97)
  IPR000195 Rab-GAP-TBC domain [PS50086] (1-75)
  IPR035969 Rab-GAP-TBC domain superfamily [SSF47923] (14-132)

Secondary structure (DSSP, 8-state):
-HHHHHHHHHHHHHHHHHHHHHHHHHHH-HHHHHHHHHTT-TT-GGGHHHHHTTTTTTS-HHHHHHHHHHHHTT-S-TTHHHHHHHHHHHHTHHHHT-TT--HHHHHHHHHHTTTTS-HHHHHHHHHHHHHHHHT-TT--HHHHHHHT-S---------------------------------------------------------